Protein AF-A0A117QLF0-F1 (afdb_monomer)

Mean predicted aligned error: 21.38 Å

pLDDT: mean 73.76, std 17.53, range [31.42, 96.81]

Secondary structure (DSSP, 8-state):
-EEEE-SSTT--EE-GGGPEEBTTEEEE--HHHHHHHHHTT-EETTPPP----PPPPPTTT------SPPPPPTTSPPPTTSPPPPBTBTTB-TTSTT-B-TT-TT-S-----PPPP-----------------PPPPTTS-HHHHHHHHHHH-TT--HHHHHHHHHS-HHHHHHHH--

Radius of gyration: 31.88 Å; Cα contacts (8 Å, |Δi|>4): 173; chains: 1; bounding box: 58×50×81 Å

Sequence (179 aa):
MARITTPVPGYSGPGPAGVMFQDGVGHSDDQAVIDYCRGAGYGIDEEPPRRETPQVPDPREVTTVVVGAPARDAAVDPSPADFRPPVNAGEANPHGPQVWAPGLPGGGLQPTAPPADSDEVTSGTKENEGGPDVPPPAQNAPVAEWRQWVISTQVDNDPEVHAQVEKATKAELIKKYGG

Foldseek 3Di:
DKKKFAPDAQDAQADPPRFTDGRRITDDPDPVRVVVSVVVQIAIRPRHGDDPPPPDPDPVPDDDDDPDDPDDDPPDDDDPQRWAAWPPVPVDDNPDPVTFTPHDPVDTDPPPDPDDDDDDDDDDDPPDDDFPPDAQDDLPDDLVSLLVNVCNRDPPNDPVVSVVSVVDDSVVSCVVPVD

Organism: NCBI:txid68231

Structure (mmCIF, N/CA/C/O backbone):
data_AF-A0A117QLF0-F1
#
_entry.id   AF-A0A117QLF0-F1
#
loop_
_atom_site.group_PDB
_atom_site.id
_atom_site.type_symbol
_atom_site.label_atom_id
_atom_site.label_alt_id
_atom_site.label_comp_id
_atom_site.label_asym_id
_atom_site.label_entity_id
_atom_site.label_seq_id
_atom_site.pdbx_PDB_ins_code
_atom_site.Cartn_x
_atom_site.Cartn_y
_atom_site.Cartn_z
_atom_site.occupancy
_atom_site.B_iso_or_equiv
_atom_site.auth_seq_id
_atom_site.auth_comp_id
_atom_site.auth_asym_id
_atom_site.auth_atom_id
_atom_site.pdbx_PDB_model_num
ATOM 1 N N . MET A 1 1 ? -17.758 16.886 23.391 1.00 86.00 1 MET A N 1
ATOM 2 C CA . MET A 1 1 ? -17.000 15.666 23.726 1.00 86.00 1 MET A CA 1
ATOM 3 C C . MET A 1 1 ? -17.775 14.496 23.165 1.00 86.00 1 MET A C 1
ATOM 5 O O . MET A 1 1 ? -18.877 14.251 23.633 1.00 86.00 1 MET A O 1
ATOM 9 N N . ALA A 1 2 ? -17.245 13.868 22.125 1.00 91.69 2 ALA A N 1
ATOM 10 C CA . ALA A 1 2 ? -17.832 12.705 21.483 1.00 91.69 2 ALA A CA 1
ATOM 11 C C . ALA A 1 2 ? -17.278 11.420 22.108 1.00 91.69 2 ALA A C 1
ATOM 13 O O . ALA A 1 2 ? -16.106 11.358 22.505 1.00 91.69 2 ALA A O 1
ATOM 14 N N . ARG A 1 3 ? -18.121 10.391 22.185 1.00 95.12 3 ARG A N 1
ATOM 15 C CA . ARG A 1 3 ? -17.737 9.035 22.580 1.00 95.12 3 ARG A CA 1
ATOM 16 C C . ARG A 1 3 ? -17.281 8.277 21.337 1.00 95.12 3 ARG A C 1
ATOM 18 O O . ARG A 1 3 ? -18.064 8.070 20.415 1.00 95.12 3 ARG A O 1
ATOM 25 N N . ILE A 1 4 ? -16.031 7.827 21.333 1.00 94.56 4 ILE A N 1
ATOM 26 C CA . ILE A 1 4 ? -15.418 7.082 20.230 1.00 94.56 4 ILE A CA 1
ATOM 27 C C . ILE A 1 4 ? -15.326 5.610 20.632 1.00 94.56 4 ILE A C 1
ATOM 29 O O . ILE A 1 4 ? -14.800 5.287 21.695 1.00 94.56 4 ILE A O 1
ATOM 33 N N . THR A 1 5 ? -15.818 4.710 19.786 1.00 95.25 5 THR A N 1
ATOM 34 C CA . THR A 1 5 ? -15.782 3.259 20.008 1.00 95.25 5 THR A CA 1
ATOM 35 C C . THR A 1 5 ? -14.854 2.593 18.998 1.00 95.25 5 THR A C 1
ATOM 37 O O . THR A 1 5 ? -14.986 2.805 17.792 1.00 95.25 5 THR A O 1
ATOM 40 N N . THR A 1 6 ? -13.912 1.778 19.464 1.00 93.44 6 THR A N 1
ATOM 41 C CA . THR A 1 6 ? -12.953 1.089 18.595 1.00 93.44 6 THR A CA 1
ATOM 42 C C . THR A 1 6 ? -13.611 -0.022 17.779 1.00 93.44 6 THR A C 1
ATOM 44 O O . THR A 1 6 ? -14.510 -0.715 18.263 1.00 93.44 6 THR A O 1
ATOM 47 N N . PRO A 1 7 ? -13.118 -0.294 16.559 1.00 90.31 7 PRO A N 1
ATOM 48 C CA . PRO A 1 7 ? -13.560 -1.454 15.791 1.00 90.31 7 PRO A CA 1
ATOM 49 C C . PRO A 1 7 ? -13.110 -2.779 16.424 1.00 90.31 7 PRO A C 1
ATOM 51 O O . PRO A 1 7 ? -13.733 -3.809 16.168 1.00 90.31 7 PRO A O 1
ATOM 54 N N . VAL A 1 8 ? -12.070 -2.776 17.263 1.00 89.94 8 VAL A N 1
ATOM 55 C CA . VAL A 1 8 ? -11.579 -3.950 18.006 1.00 89.94 8 VAL A CA 1
ATOM 56 C C . VAL A 1 8 ? -12.254 -4.009 19.386 1.00 89.94 8 VAL A C 1
ATOM 58 O O . VAL A 1 8 ? -12.051 -3.081 20.168 1.00 89.94 8 VAL A O 1
ATOM 61 N N . PRO A 1 9 ? -13.041 -5.053 19.720 1.00 86.50 9 PRO A N 1
ATOM 62 C CA . PRO A 1 9 ? -13.686 -5.176 21.031 1.00 86.50 9 PRO A CA 1
ATOM 63 C C . PRO A 1 9 ? -12.670 -5.237 22.173 1.00 86.50 9 PRO A C 1
ATOM 65 O O . PRO A 1 9 ? -11.668 -5.940 22.059 1.00 86.50 9 PRO A O 1
ATOM 68 N N . GLY A 1 10 ? -12.944 -4.534 23.274 1.00 90.75 10 GLY A N 1
ATOM 69 C CA . GLY A 1 10 ? -12.135 -4.592 24.498 1.00 90.75 10 GLY A CA 1
ATOM 70 C C . GLY A 1 10 ? -10.748 -3.952 24.398 1.00 90.75 10 GLY A C 1
ATOM 71 O O . GLY A 1 10 ? -9.935 -4.087 25.314 1.00 90.75 10 GLY A O 1
ATOM 72 N N . TYR A 1 11 ? -10.445 -3.255 23.298 1.00 94.38 11 TYR A N 1
ATOM 73 C CA . TYR A 1 11 ? -9.149 -2.610 23.123 1.00 94.38 11 TYR A CA 1
ATOM 74 C C . TYR A 1 11 ? -8.908 -1.547 24.201 1.00 94.38 11 TYR A C 1
ATOM 76 O O . TYR A 1 11 ? -9.723 -0.650 24.403 1.00 94.38 11 TYR A O 1
ATOM 84 N N . SER A 1 12 ? -7.763 -1.628 24.873 1.00 96.81 12 SER A N 1
ATOM 85 C CA . SER A 1 12 ? -7.335 -0.633 25.855 1.00 96.81 12 SER A CA 1
ATOM 86 C C . SER A 1 12 ? -5.930 -0.161 25.503 1.00 96.81 12 SER A C 1
ATOM 88 O O . SER A 1 12 ? -5.009 -0.975 25.428 1.00 96.81 12 SER A O 1
ATOM 90 N N . GLY A 1 13 ? -5.762 1.135 25.255 1.00 95.44 13 GLY A N 1
ATOM 91 C CA . GLY A 1 13 ? -4.496 1.689 24.781 1.00 95.44 13 GLY A CA 1
ATOM 92 C C . GLY A 1 13 ? -4.628 3.046 24.087 1.00 95.44 13 GLY A C 1
ATOM 93 O O . GLY A 1 13 ? -5.736 3.573 23.960 1.00 95.44 13 GLY A O 1
ATOM 94 N N . PRO A 1 14 ? -3.497 3.630 23.657 1.00 96.12 14 PRO A N 1
ATOM 95 C CA . PRO A 1 14 ? -3.487 4.885 22.921 1.00 96.12 14 PRO A CA 1
ATOM 96 C C . PRO A 1 14 ? -4.003 4.676 21.497 1.00 96.12 14 PRO A C 1
ATOM 98 O O . PRO A 1 14 ? -3.561 3.776 20.787 1.00 96.12 14 PRO A O 1
ATOM 101 N N . GLY A 1 15 ? -4.911 5.539 21.063 1.00 92.88 15 GLY A N 1
ATOM 102 C CA . GLY A 1 15 ? -5.392 5.588 19.692 1.00 92.88 15 GLY A CA 1
ATOM 103 C C . GLY A 1 15 ? -5.084 6.918 19.002 1.00 92.88 15 GLY A C 1
ATOM 104 O O . GLY A 1 15 ? -4.123 7.605 19.370 1.00 92.88 15 GLY A O 1
ATOM 105 N N . PRO A 1 16 ? -5.861 7.277 17.966 1.00 92.69 16 PRO A N 1
ATOM 106 C CA . PRO A 1 16 ? -5.580 8.435 17.125 1.00 92.69 16 PRO A CA 1
ATOM 107 C C . PRO A 1 16 ? -5.449 9.719 17.943 1.00 92.69 16 PRO A C 1
ATOM 109 O O . PRO A 1 16 ? -6.221 9.941 18.874 1.00 92.69 16 PRO A O 1
ATOM 112 N N . ALA A 1 17 ? -4.449 10.540 17.610 1.00 92.88 17 ALA A N 1
ATOM 113 C CA . ALA A 1 17 ? -4.158 11.806 18.291 1.00 92.88 17 ALA A CA 1
ATOM 114 C C . ALA A 1 17 ? -4.034 11.707 19.830 1.00 92.88 17 ALA A C 1
ATOM 116 O O . ALA A 1 17 ? -4.268 12.678 20.542 1.00 92.88 17 ALA A O 1
ATOM 117 N N . GLY A 1 18 ? -3.660 10.534 20.356 1.00 93.44 18 GLY A N 1
ATOM 118 C CA . GLY A 1 18 ? -3.482 10.324 21.794 1.00 93.44 18 GLY A CA 1
ATOM 119 C C . GLY A 1 18 ? -4.776 10.061 22.569 1.00 93.44 18 GLY A C 1
ATOM 120 O O . GLY A 1 18 ? -4.737 10.045 23.799 1.00 93.44 18 GLY A O 1
ATOM 121 N N . VAL A 1 19 ? -5.909 9.822 21.895 1.00 94.50 19 VAL A N 1
ATOM 122 C CA . VAL A 1 19 ? -7.146 9.394 22.565 1.00 94.50 19 VAL A CA 1
ATOM 123 C C . VAL A 1 19 ? -6.894 8.073 23.283 1.00 94.50 19 VAL A C 1
ATOM 125 O O . VAL A 1 19 ? -6.569 7.068 22.656 1.00 94.50 19 VAL A O 1
ATOM 128 N N . MET A 1 20 ? -7.049 8.062 24.604 1.00 96.50 20 MET A N 1
ATOM 129 C CA . MET A 1 20 ? -6.918 6.844 25.397 1.00 96.50 20 MET A CA 1
ATOM 130 C C . MET A 1 20 ? -8.224 6.059 25.364 1.00 96.50 20 MET A C 1
ATOM 132 O O . MET A 1 20 ? -9.275 6.565 25.757 1.00 96.50 20 MET A O 1
ATOM 136 N N . PHE A 1 21 ? -8.137 4.813 24.912 1.00 96.56 21 PHE A N 1
ATOM 137 C CA . PHE A 1 21 ? -9.240 3.867 24.923 1.00 96.56 21 PHE A CA 1
ATOM 138 C C . PHE A 1 21 ? -9.165 2.973 26.156 1.00 96.56 21 PHE A C 1
ATOM 140 O O . PHE A 1 21 ? -8.093 2.487 26.525 1.00 96.56 21 PHE A O 1
ATOM 147 N N . GLN A 1 22 ? -10.320 2.729 26.762 1.00 95.88 22 GLN A N 1
ATOM 148 C CA . GLN A 1 22 ? -10.517 1.772 27.838 1.00 95.88 22 GLN A CA 1
ATOM 149 C C . GLN A 1 22 ? -11.731 0.912 27.491 1.00 95.88 22 GLN A C 1
ATOM 151 O O . GLN A 1 22 ? -12.811 1.441 27.241 1.00 95.88 22 GLN A O 1
ATOM 156 N N . ASP A 1 23 ? -11.534 -0.406 27.425 1.00 94.38 23 ASP A N 1
ATOM 157 C CA . ASP A 1 23 ? -12.568 -1.371 27.014 1.00 94.38 23 ASP A CA 1
ATOM 158 C C . ASP A 1 23 ? -13.252 -1.006 25.676 1.00 94.38 23 ASP A C 1
ATOM 160 O O . ASP A 1 23 ? -14.460 -1.116 25.480 1.00 94.38 23 ASP A O 1
ATOM 164 N N . GLY A 1 24 ? -12.454 -0.505 24.735 1.00 92.88 24 GLY A N 1
ATOM 165 C CA . GLY A 1 24 ? -12.882 -0.084 23.408 1.00 92.88 24 GLY A CA 1
ATOM 166 C C . GLY A 1 24 ? -13.583 1.272 23.352 1.00 92.88 24 GLY A C 1
ATOM 167 O O . GLY A 1 24 ? -14.067 1.640 22.287 1.00 92.88 24 GLY A O 1
ATOM 168 N N . VAL A 1 25 ? -13.632 2.035 24.448 1.00 94.88 25 VAL A N 1
ATOM 169 C CA . VAL A 1 25 ? -14.257 3.365 24.490 1.00 94.88 25 VAL A CA 1
ATOM 170 C C . VAL A 1 25 ? -13.224 4.436 24.830 1.00 94.88 25 VAL A C 1
ATOM 172 O O . VAL A 1 25 ? -12.499 4.333 25.815 1.00 94.88 25 VAL A O 1
ATOM 175 N N . GLY A 1 26 ? -13.167 5.478 24.010 1.00 94.88 26 GLY A N 1
ATOM 176 C CA . GLY A 1 26 ? -12.357 6.675 24.205 1.00 94.88 26 GLY A CA 1
ATOM 177 C C . GLY A 1 26 ? -13.216 7.924 24.045 1.00 94.88 26 GLY A C 1
ATOM 178 O O . GLY A 1 26 ? -14.362 7.851 23.599 1.00 94.88 26 GLY A O 1
ATOM 179 N N . HIS A 1 27 ? -12.679 9.081 24.417 1.00 96.25 27 HIS A N 1
ATOM 180 C CA . HIS A 1 27 ? -13.391 10.348 24.283 1.00 96.25 27 HIS A CA 1
ATOM 181 C C . HIS A 1 27 ? -12.479 11.424 23.707 1.00 96.25 27 HIS A C 1
ATOM 183 O O . HIS A 1 27 ? -11.303 11.502 24.061 1.00 96.25 27 HIS A O 1
ATOM 189 N N . SER A 1 28 ? -13.038 12.262 22.841 1.00 95.31 28 SER A N 1
ATOM 190 C CA . SER A 1 28 ? -12.352 13.425 22.281 1.00 95.31 28 SER A CA 1
ATOM 191 C C . SER A 1 28 ? -13.353 14.544 22.012 1.00 95.31 28 SER A C 1
ATOM 193 O O . SER A 1 28 ? -14.532 14.299 21.759 1.00 95.31 28 SER A O 1
ATOM 195 N N . ASP A 1 29 ? -12.912 15.785 22.108 1.00 95.00 29 ASP A N 1
ATOM 196 C CA . ASP A 1 29 ? -13.629 16.989 21.690 1.00 95.00 29 ASP A CA 1
ATOM 197 C C . ASP A 1 29 ? -13.012 17.641 20.445 1.00 95.00 29 ASP A C 1
ATOM 199 O O . ASP A 1 29 ? -13.593 18.581 19.906 1.00 95.00 29 ASP A O 1
ATOM 203 N N . ASP A 1 30 ? -11.884 17.117 19.959 1.00 95.94 30 ASP A N 1
ATOM 204 C CA . ASP A 1 30 ? -11.236 17.587 18.743 1.00 95.94 30 ASP A CA 1
ATOM 205 C C . ASP A 1 30 ? -11.986 17.070 17.509 1.00 95.94 30 ASP A C 1
ATOM 207 O O . ASP A 1 30 ? -12.034 15.868 17.222 1.00 95.94 30 ASP A O 1
ATOM 211 N N . GLN A 1 31 ? -12.557 18.006 16.754 1.00 94.75 31 GLN A N 1
ATOM 212 C CA . GLN A 1 31 ? -13.316 17.715 15.545 1.00 94.75 31 GLN A CA 1
ATOM 213 C C . GLN A 1 31 ? -12.480 16.967 14.496 1.00 94.75 31 GLN A C 1
ATOM 215 O O . GLN A 1 31 ? -13.000 16.063 13.844 1.00 94.75 31 GLN A O 1
ATOM 220 N N . ALA A 1 32 ? -11.181 17.264 14.379 1.00 95.12 32 ALA A N 1
ATOM 221 C CA . ALA A 1 32 ? -10.301 16.577 13.436 1.00 95.12 32 ALA A CA 1
ATOM 222 C C . ALA A 1 32 ? -10.144 15.091 13.792 1.00 95.12 32 ALA A C 1
ATOM 224 O O . ALA A 1 32 ? -10.133 14.225 12.915 1.00 95.12 32 ALA A O 1
ATOM 225 N N . VAL A 1 33 ? -10.077 14.785 15.089 1.00 95.06 33 VAL A N 1
ATOM 226 C CA . VAL A 1 33 ? -9.987 13.411 15.594 1.00 95.06 33 VAL A CA 1
ATOM 227 C C . VAL A 1 33 ? -11.299 12.668 15.382 1.00 95.06 33 VAL A C 1
ATOM 229 O O . VAL A 1 33 ? -11.287 11.504 14.986 1.00 95.06 33 VAL A O 1
ATOM 232 N N . ILE A 1 34 ? -12.431 13.334 15.606 1.00 93.81 34 ILE A N 1
ATOM 233 C CA . ILE A 1 34 ? -13.764 12.759 15.392 1.00 93.81 34 ILE A CA 1
ATOM 234 C C . ILE A 1 34 ? -13.972 12.410 13.912 1.00 93.81 34 ILE A C 1
ATOM 236 O O . ILE A 1 34 ? -14.397 11.295 13.602 1.00 93.81 34 ILE A O 1
ATOM 240 N N . ASP A 1 35 ? -13.635 13.321 12.998 1.00 93.56 35 ASP A N 1
ATOM 241 C CA . 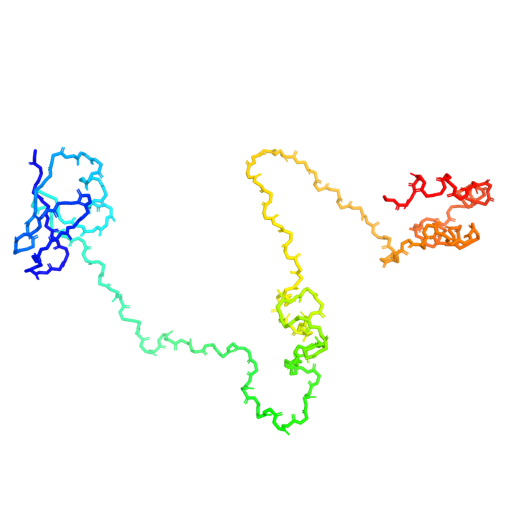ASP A 1 35 ? -13.809 13.105 11.558 1.00 93.56 35 ASP A CA 1
ATOM 242 C C . ASP A 1 35 ? -12.859 12.029 11.018 1.00 93.56 35 ASP A C 1
ATOM 244 O O . ASP A 1 35 ? -13.281 11.175 10.232 1.00 93.56 35 ASP A O 1
ATOM 248 N N . TYR A 1 36 ? -11.614 11.991 11.507 1.00 94.69 36 TYR A N 1
ATOM 249 C CA . TYR A 1 36 ? -10.693 10.889 11.229 1.00 94.69 36 TYR A CA 1
ATOM 250 C C . TYR A 1 36 ? -11.268 9.548 11.695 1.00 94.69 36 TYR A C 1
ATOM 252 O O . TYR A 1 36 ? -11.325 8.592 10.922 1.00 94.69 36 TYR A O 1
ATOM 260 N N . CYS A 1 37 ? -11.724 9.473 12.948 1.00 93.19 37 CYS A N 1
ATOM 261 C CA . CYS A 1 37 ? -12.278 8.254 13.528 1.00 93.19 37 CYS A CA 1
ATOM 262 C C . CYS A 1 37 ? -13.501 7.762 12.739 1.00 93.19 37 CYS A C 1
ATOM 264 O O . CYS A 1 37 ? -13.600 6.566 12.460 1.00 93.19 37 CYS A O 1
ATOM 266 N N . ARG A 1 38 ? -14.377 8.670 12.290 1.00 89.88 38 ARG A N 1
ATOM 267 C CA . ARG A 1 38 ? -15.517 8.332 11.426 1.00 89.88 38 ARG A CA 1
ATOM 268 C C . ARG A 1 38 ? -15.063 7.711 10.099 1.00 89.88 38 ARG A C 1
ATOM 270 O O . ARG A 1 38 ? -15.585 6.672 9.702 1.00 89.88 38 ARG A O 1
ATOM 277 N N . GLY A 1 39 ? -14.073 8.308 9.432 1.00 87.62 39 GLY A N 1
ATOM 278 C CA . GLY A 1 39 ? -13.522 7.786 8.174 1.00 87.62 39 GLY A CA 1
ATOM 279 C C . GLY A 1 39 ? -12.769 6.459 8.331 1.00 87.62 39 GLY A C 1
ATOM 280 O O . GLY A 1 39 ? -12.811 5.613 7.444 1.00 87.62 39 GLY A O 1
ATOM 281 N N . ALA A 1 40 ? -12.127 6.250 9.480 1.00 90.50 40 ALA A N 1
ATOM 282 C CA . ALA A 1 40 ? -11.373 5.040 9.799 1.00 90.50 40 ALA A CA 1
ATOM 283 C C . ALA A 1 40 ? -12.243 3.881 10.337 1.00 90.50 40 ALA A C 1
ATOM 285 O O . ALA A 1 40 ? -11.707 2.838 10.712 1.00 90.50 40 ALA A O 1
ATOM 286 N N . GLY A 1 41 ? -13.571 4.045 10.393 1.00 88.81 41 GLY A N 1
ATOM 287 C CA . GLY A 1 41 ? -14.507 2.992 10.799 1.00 88.81 41 GLY A CA 1
ATOM 288 C C . GLY A 1 41 ? -14.693 2.830 12.312 1.00 88.81 41 GLY A C 1
ATOM 289 O O . GLY A 1 41 ? -15.212 1.803 12.753 1.00 88.81 41 GLY A O 1
ATOM 290 N N . TYR A 1 42 ? -14.295 3.820 13.117 1.00 92.69 42 TYR A N 1
ATOM 291 C CA . TYR A 1 42 ? -14.663 3.885 14.533 1.00 92.69 42 TYR A CA 1
ATOM 292 C C . TYR A 1 42 ? -16.139 4.264 14.674 1.00 92.69 42 TYR A C 1
ATOM 294 O O . TYR A 1 42 ? -16.708 4.951 13.828 1.00 92.69 42 TYR A O 1
ATOM 302 N N . GLY A 1 43 ? -16.751 3.832 15.772 1.00 92.44 43 GLY A N 1
ATOM 303 C CA . GLY A 1 43 ? -18.094 4.260 16.140 1.00 92.44 43 GLY A CA 1
ATOM 304 C C . GLY A 1 43 ? -18.078 5.622 16.828 1.00 92.44 43 GLY A C 1
ATOM 305 O O . GLY A 1 43 ? -17.210 5.849 17.671 1.00 92.44 43 GLY A O 1
ATOM 306 N N . ILE A 1 44 ? -19.019 6.510 16.508 1.00 93.56 44 ILE A N 1
ATOM 307 C CA . ILE A 1 44 ? -19.144 7.846 17.114 1.00 93.56 44 ILE A CA 1
ATOM 308 C C . ILE A 1 44 ? -20.533 7.982 17.732 1.00 93.56 44 ILE A C 1
ATOM 310 O O . ILE A 1 44 ? -21.517 7.724 17.051 1.00 93.56 44 ILE A O 1
ATOM 314 N N . ASP A 1 45 ? -20.613 8.386 19.002 1.00 86.50 45 ASP A N 1
ATOM 315 C CA . ASP A 1 45 ? -21.868 8.739 19.689 1.00 86.50 45 ASP A CA 1
ATOM 316 C C . ASP A 1 45 ? -23.001 7.721 19.453 1.00 86.50 45 ASP A C 1
ATOM 318 O O . ASP A 1 45 ? -24.106 8.068 19.052 1.00 86.50 45 ASP A O 1
ATOM 322 N N . GLU A 1 46 ? -22.696 6.445 19.720 1.00 76.12 46 GLU A N 1
ATOM 323 C CA . GLU A 1 46 ? -23.589 5.278 19.569 1.00 76.12 46 GLU A CA 1
ATOM 324 C C . GLU A 1 46 ? -23.750 4.727 18.145 1.00 76.12 46 GLU 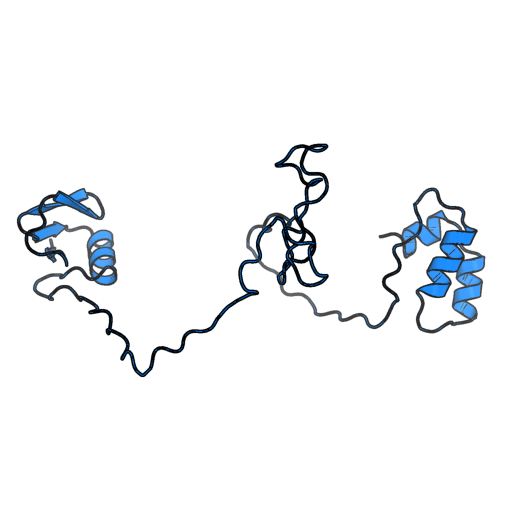A C 1
ATOM 326 O O . GLU A 1 46 ? -24.324 3.648 17.981 1.00 76.12 46 GLU A O 1
ATOM 331 N N . GLU A 1 47 ? -23.160 5.360 17.128 1.00 80.12 47 GLU A N 1
ATOM 332 C CA . GLU A 1 47 ? -22.986 4.722 15.824 1.00 80.12 47 GLU A CA 1
ATOM 333 C C . GLU A 1 47 ? -22.015 3.536 15.976 1.00 80.12 47 GLU A C 1
ATOM 335 O O . GLU A 1 47 ? -20.891 3.721 16.453 1.00 80.12 47 GLU A O 1
ATOM 340 N N . PRO A 1 48 ? -22.414 2.297 15.635 1.00 72.56 48 PRO A N 1
ATOM 341 C CA . PRO A 1 48 ? -21.525 1.151 15.744 1.00 72.56 48 PRO A CA 1
ATOM 342 C C . PRO A 1 48 ? -20.373 1.269 14.733 1.00 72.56 48 PRO A C 1
ATOM 344 O O . PRO A 1 48 ? -20.588 1.734 13.612 1.00 72.56 48 PRO A O 1
ATOM 347 N N . PRO A 1 49 ? -19.154 0.817 15.084 1.00 75.50 49 PRO A N 1
ATOM 348 C CA . PRO A 1 49 ? -18.021 0.865 14.170 1.00 75.50 49 PRO A CA 1
ATOM 349 C C . PRO A 1 49 ? -18.338 0.091 12.888 1.00 75.50 49 PRO A C 1
ATOM 351 O O . PRO A 1 49 ? -18.766 -1.070 12.932 1.00 75.50 49 PRO A O 1
ATOM 354 N N . ARG A 1 50 ? -18.103 0.723 11.735 1.00 73.69 50 ARG A N 1
ATOM 355 C CA . ARG A 1 50 ? -18.273 0.074 10.435 1.00 73.69 50 ARG A CA 1
ATOM 356 C C . ARG A 1 50 ? -17.147 -0.941 10.254 1.00 73.69 50 ARG A C 1
ATOM 358 O O . ARG A 1 50 ? -16.044 -0.603 9.839 1.00 73.69 50 ARG A O 1
ATOM 365 N N . ARG A 1 51 ? -17.433 -2.211 10.542 1.00 67.31 51 ARG A N 1
ATOM 366 C CA . ARG A 1 51 ? -16.584 -3.320 10.103 1.00 67.31 51 ARG A CA 1
ATOM 367 C C . ARG A 1 51 ? -16.968 -3.690 8.684 1.00 67.31 51 ARG A C 1
ATOM 369 O O . ARG A 1 51 ? -17.980 -4.354 8.467 1.00 67.31 51 ARG A O 1
ATOM 376 N N . GLU A 1 52 ? -16.147 -3.291 7.723 1.00 71.12 52 GLU A N 1
ATOM 377 C CA . GLU A 1 52 ? -16.166 -3.954 6.427 1.00 71.12 52 GLU A CA 1
ATOM 378 C C . GLU A 1 52 ? -15.732 -5.396 6.667 1.00 71.12 52 GLU A C 1
ATOM 380 O O . GLU A 1 52 ? -14.586 -5.678 7.010 1.00 71.12 52 GLU A O 1
ATOM 385 N N . THR A 1 53 ? -16.688 -6.318 6.598 1.00 72.69 53 THR A N 1
ATOM 386 C CA . THR A 1 53 ? -16.345 -7.735 6.589 1.00 72.69 53 THR A CA 1
ATOM 387 C C . THR A 1 53 ? -15.828 -8.012 5.185 1.00 72.69 53 THR A C 1
ATOM 389 O O . THR A 1 53 ? -16.620 -7.872 4.248 1.00 72.69 53 THR A O 1
ATOM 392 N N . PRO A 1 54 ? -14.536 -8.343 4.996 1.00 73.75 54 PRO A N 1
ATOM 393 C CA . PRO A 1 54 ? -14.059 -8.720 3.678 1.00 73.75 54 PRO A CA 1
ATOM 394 C C . PRO A 1 54 ? -14.918 -9.888 3.203 1.00 73.75 54 PRO A C 1
ATOM 396 O O . PRO A 1 54 ? -15.057 -10.893 3.906 1.00 73.75 54 PRO A O 1
ATOM 399 N N . GLN A 1 55 ? -15.559 -9.726 2.047 1.00 79.88 55 GLN A N 1
ATOM 400 C CA . GLN A 1 55 ? -16.290 -10.830 1.447 1.00 79.88 55 GLN A CA 1
ATOM 401 C C . GLN A 1 55 ? -15.264 -11.905 1.116 1.00 79.88 55 GLN A C 1
ATOM 403 O O . GLN A 1 55 ? -14.303 -11.646 0.393 1.00 79.88 55 GLN A O 1
ATOM 408 N N . VAL A 1 56 ? -15.435 -13.094 1.691 1.00 83.25 56 VAL A N 1
ATOM 409 C CA . VAL A 1 56 ? -14.633 -14.249 1.298 1.00 83.25 56 VAL A CA 1
ATOM 410 C C . VAL A 1 56 ? -15.013 -14.551 -0.154 1.00 83.25 56 VAL A C 1
ATOM 412 O O . VAL A 1 56 ? -16.190 -14.827 -0.393 1.00 83.25 56 VAL A O 1
ATOM 415 N N . PRO A 1 57 ? -14.077 -14.468 -1.118 1.00 81.62 57 PRO A N 1
ATOM 416 C CA . PRO 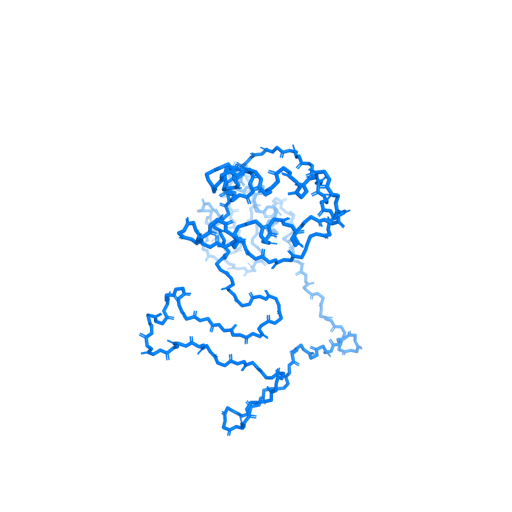A 1 57 ? -14.377 -14.801 -2.506 1.00 81.62 57 PRO A CA 1
ATOM 417 C C . PRO A 1 57 ? -14.888 -16.243 -2.590 1.00 81.62 57 PRO A C 1
ATOM 419 O O . PRO A 1 57 ? -14.332 -17.117 -1.918 1.00 81.62 57 PRO A O 1
ATOM 422 N N . ASP A 1 58 ? -15.921 -16.516 -3.398 1.00 84.12 58 ASP A N 1
ATOM 423 C CA . ASP A 1 58 ? -16.332 -17.902 -3.652 1.00 84.12 58 ASP A CA 1
ATOM 424 C C . ASP A 1 58 ? -15.139 -18.632 -4.298 1.00 84.12 58 ASP A C 1
ATOM 426 O O . ASP A 1 58 ? -14.642 -18.181 -5.334 1.00 84.12 58 ASP A O 1
ATOM 430 N N . PRO A 1 59 ? -14.661 -19.763 -3.742 1.00 81.31 59 PRO A N 1
ATOM 431 C CA . PRO A 1 59 ? -13.587 -20.541 -4.353 1.00 81.31 59 PRO A CA 1
ATOM 432 C C . PRO A 1 59 ? -13.844 -20.929 -5.817 1.00 81.31 59 PRO A C 1
ATOM 434 O O . PRO A 1 59 ? -12.892 -21.190 -6.546 1.00 81.31 59 PRO A O 1
ATOM 437 N N . ARG A 1 60 ? -15.110 -20.980 -6.257 1.00 83.31 60 ARG A N 1
ATOM 438 C CA . ARG A 1 60 ? -15.504 -21.238 -7.652 1.00 83.31 60 ARG A CA 1
ATOM 439 C C . ARG A 1 60 ? -15.321 -20.032 -8.576 1.00 83.31 60 ARG A C 1
ATOM 441 O O . ARG A 1 60 ? -15.255 -20.219 -9.786 1.00 83.31 60 ARG A O 1
ATOM 448 N N . GLU A 1 61 ? -15.256 -18.827 -8.019 1.00 83.88 61 GLU A N 1
ATOM 449 C CA . GLU A 1 61 ? -15.059 -17.564 -8.742 1.00 83.88 61 GLU A CA 1
ATOM 450 C C . GLU A 1 61 ? -13.588 -17.116 -8.744 1.00 83.88 61 GLU A C 1
ATOM 452 O O . GLU A 1 61 ? -13.202 -16.244 -9.523 1.00 83.88 61 GLU A O 1
ATOM 457 N N . VAL A 1 62 ? -12.737 -17.724 -7.909 1.00 80.94 62 VAL A N 1
ATOM 458 C CA . VAL A 1 62 ? -11.299 -17.437 -7.884 1.00 80.94 62 VAL A CA 1
ATOM 459 C C . VAL A 1 62 ? -10.623 -18.038 -9.116 1.00 80.94 62 VAL A C 1
ATOM 461 O O . VAL A 1 62 ? -10.369 -19.239 -9.194 1.00 80.94 62 VAL A O 1
ATOM 464 N N . THR A 1 63 ? -10.264 -17.186 -10.072 1.00 78.94 63 THR A N 1
ATOM 465 C CA . THR A 1 63 ? -9.379 -17.554 -11.181 1.00 78.94 63 THR A CA 1
ATOM 466 C C . THR A 1 63 ? -7.925 -17.299 -10.802 1.00 78.94 63 THR A C 1
ATOM 468 O O . THR A 1 63 ? -7.549 -16.168 -10.490 1.00 78.94 63 THR A O 1
ATOM 471 N N . THR A 1 64 ? -7.078 -18.321 -10.874 1.00 78.69 64 THR A N 1
ATOM 472 C CA . THR A 1 64 ? -5.627 -18.153 -10.766 1.00 78.69 64 THR A CA 1
ATOM 473 C C . THR A 1 64 ? -5.052 -17.730 -12.113 1.00 78.69 64 THR A C 1
ATOM 475 O O . THR A 1 64 ? -5.078 -18.480 -13.086 1.00 78.69 64 THR A O 1
ATOM 478 N N . VAL A 1 65 ? -4.508 -16.516 -12.173 1.00 79.69 65 VAL A N 1
ATOM 479 C CA . VAL A 1 65 ? -3.710 -16.060 -13.315 1.00 79.69 65 VAL A CA 1
ATOM 480 C C . VAL A 1 65 ? -2.247 -16.330 -12.990 1.00 79.69 65 VAL A C 1
ATOM 482 O O . VAL A 1 65 ? -1.707 -15.778 -12.033 1.00 79.69 65 VAL A O 1
ATOM 485 N N . VAL A 1 66 ? -1.599 -17.190 -13.776 1.00 76.50 66 VAL A N 1
ATOM 486 C CA . VAL A 1 66 ? -0.143 -17.352 -13.706 1.00 76.50 66 VAL A CA 1
ATOM 487 C C . VAL A 1 66 ? 0.479 -16.159 -14.417 1.00 76.50 66 VAL A C 1
ATOM 489 O O . VAL A 1 66 ? 0.369 -16.024 -15.634 1.00 76.50 66 VAL A O 1
ATOM 492 N N . VAL A 1 67 ? 1.094 -15.271 -13.642 1.00 78.19 67 VAL A N 1
ATOM 493 C CA . VAL A 1 67 ? 1.826 -14.118 -14.166 1.00 78.19 67 VAL A CA 1
ATOM 494 C C . VAL A 1 67 ? 3.301 -14.494 -14.276 1.00 78.19 67 VAL A C 1
ATOM 496 O O . VAL A 1 67 ? 3.921 -14.873 -13.286 1.00 78.19 67 VAL A O 1
ATOM 499 N N . GLY A 1 68 ? 3.859 -14.365 -15.479 1.00 73.00 68 GLY A N 1
ATOM 500 C CA . GLY A 1 68 ? 5.271 -14.633 -15.754 1.00 73.00 68 GLY A CA 1
ATOM 501 C C . GLY A 1 68 ? 5.575 -16.068 -16.193 1.00 73.00 68 GLY A C 1
ATOM 502 O O . GLY A 1 68 ? 4.687 -16.906 -16.350 1.00 73.00 68 GLY A O 1
ATOM 503 N N . ALA A 1 69 ? 6.859 -16.328 -16.443 1.00 68.06 69 ALA A N 1
ATOM 504 C CA . ALA A 1 69 ? 7.350 -17.656 -16.792 1.00 68.06 69 ALA A CA 1
ATOM 505 C C . ALA A 1 69 ? 7.517 -18.523 -15.527 1.00 68.06 69 ALA A C 1
ATOM 507 O O . ALA A 1 69 ? 7.828 -17.987 -14.460 1.00 68.06 69 ALA A O 1
ATOM 508 N N . PRO A 1 70 ? 7.351 -19.856 -15.621 1.00 70.94 70 PRO A N 1
ATOM 509 C CA . PRO A 1 70 ? 7.695 -20.765 -14.532 1.00 70.94 70 PRO A CA 1
ATOM 510 C C . PRO A 1 70 ? 9.136 -20.532 -14.075 1.00 70.94 70 PRO A C 1
ATOM 512 O O . PRO A 1 70 ? 10.021 -20.355 -14.912 1.00 70.94 70 PRO A O 1
ATOM 515 N N . ALA A 1 71 ? 9.383 -20.565 -12.763 1.00 69.31 71 ALA A N 1
ATOM 516 C CA . ALA A 1 71 ? 10.742 -20.489 -12.241 1.00 69.31 71 ALA A CA 1
ATOM 517 C C . ALA A 1 71 ? 11.576 -21.635 -12.835 1.00 69.31 71 ALA A C 1
ATOM 519 O O . ALA A 1 71 ? 11.255 -22.811 -12.644 1.00 69.31 71 ALA A O 1
ATOM 520 N N . ARG A 1 72 ? 12.620 -21.289 -13.591 1.00 64.38 72 ARG A N 1
ATOM 521 C CA . ARG A 1 72 ? 13.591 -22.247 -14.124 1.00 64.38 72 ARG A CA 1
ATOM 522 C C . ARG A 1 72 ? 14.788 -22.294 -13.190 1.00 64.38 72 ARG A C 1
ATOM 524 O O . ARG A 1 72 ? 15.159 -21.280 -12.601 1.00 64.38 72 ARG A O 1
ATOM 531 N N . ASP A 1 73 ? 15.364 -23.480 -13.046 1.00 72.50 73 ASP A N 1
ATOM 532 C CA . ASP A 1 73 ? 16.617 -23.647 -12.319 1.00 72.50 73 ASP A CA 1
ATOM 533 C C . ASP A 1 73 ? 17.698 -22.761 -12.961 1.00 72.50 73 ASP A C 1
ATOM 535 O O . ASP A 1 73 ? 17.868 -22.765 -14.181 1.00 72.50 73 ASP A O 1
ATOM 539 N N . ALA A 1 74 ? 18.411 -21.995 -12.135 1.00 62.03 74 ALA A N 1
ATOM 540 C CA . ALA A 1 74 ? 19.464 -21.084 -12.572 1.00 62.03 74 ALA A CA 1
ATOM 541 C C . ALA A 1 74 ? 20.672 -21.817 -13.186 1.00 62.03 74 ALA A C 1
ATOM 543 O O . ALA A 1 74 ? 21.504 -21.181 -13.828 1.00 62.03 74 ALA A O 1
ATOM 544 N N . ALA A 1 75 ? 20.776 -23.138 -12.994 1.00 64.94 75 ALA A N 1
ATOM 545 C CA . ALA A 1 75 ? 21.784 -23.983 -13.632 1.00 64.94 75 ALA A CA 1
ATOM 546 C C . ALA A 1 75 ? 21.442 -24.384 -15.083 1.00 64.94 75 ALA A C 1
ATOM 548 O O . ALA A 1 75 ? 22.262 -25.017 -15.748 1.00 64.94 75 ALA A O 1
ATOM 549 N N . VAL A 1 76 ? 20.242 -24.058 -15.577 1.00 70.00 76 VAL A N 1
ATOM 550 C CA . VAL A 1 76 ? 19.835 -24.314 -16.965 1.00 70.00 76 VAL A CA 1
ATOM 551 C C . VAL A 1 76 ? 20.270 -23.148 -17.846 1.00 70.00 76 VAL A C 1
ATOM 553 O O . VAL A 1 76 ? 20.117 -21.989 -17.463 1.00 70.00 76 VAL A O 1
ATOM 556 N N . ASP A 1 77 ? 20.769 -23.456 -19.046 1.00 71.12 77 ASP A N 1
ATOM 557 C CA . ASP A 1 77 ? 21.102 -22.434 -20.038 1.00 71.12 77 ASP A CA 1
ATOM 558 C C . ASP A 1 77 ? 19.895 -21.508 -20.279 1.00 71.12 77 ASP A C 1
ATOM 560 O O . ASP A 1 77 ? 18.804 -21.989 -20.620 1.00 71.12 77 ASP A O 1
ATOM 564 N N . PRO A 1 78 ? 20.062 -20.183 -20.117 1.00 65.62 78 PRO A N 1
ATOM 565 C CA . PRO A 1 78 ? 18.962 -19.248 -20.255 1.00 65.62 78 PRO A CA 1
ATOM 566 C C . PRO A 1 78 ? 18.469 -19.237 -21.703 1.00 65.62 78 PRO A C 1
ATOM 568 O O . PRO A 1 78 ? 19.223 -19.012 -22.652 1.00 65.62 78 PRO A O 1
ATOM 571 N N . SER A 1 79 ? 17.171 -19.457 -21.883 1.00 62.78 79 SER A N 1
ATOM 572 C CA . SER A 1 79 ? 16.503 -19.252 -23.162 1.00 62.78 79 SER A CA 1
ATOM 573 C C . SER A 1 79 ? 16.372 -17.756 -23.472 1.00 62.78 79 SER A C 1
ATOM 575 O O . SER A 1 79 ? 16.420 -16.924 -22.565 1.00 62.78 79 SER A O 1
ATOM 577 N N . PRO A 1 80 ? 16.155 -17.368 -24.741 1.00 65.69 80 PRO A N 1
ATOM 578 C CA . PRO A 1 80 ? 16.004 -15.960 -25.111 1.00 65.69 80 PRO A CA 1
ATOM 579 C C . PRO A 1 80 ? 14.875 -15.213 -24.382 1.00 65.69 80 PRO A C 1
ATOM 581 O O . PRO A 1 80 ? 14.927 -13.988 -24.319 1.00 65.69 80 PRO A O 1
ATOM 584 N N . ALA A 1 81 ? 13.881 -15.938 -23.856 1.00 65.56 81 ALA A N 1
ATOM 585 C CA . ALA A 1 81 ? 12.764 -15.394 -23.085 1.00 65.56 81 ALA A CA 1
ATOM 586 C C . ALA A 1 81 ? 12.995 -15.420 -21.561 1.00 65.56 81 ALA A C 1
ATOM 588 O O . ALA A 1 81 ? 12.173 -14.879 -20.823 1.00 65.56 81 ALA A O 1
ATOM 589 N N . ASP A 1 82 ? 14.078 -16.045 -21.085 1.00 63.22 82 ASP A N 1
ATOM 590 C CA . ASP A 1 82 ? 14.403 -16.062 -19.663 1.00 63.22 82 ASP A CA 1
ATOM 591 C C . ASP A 1 82 ? 14.952 -14.709 -19.217 1.00 63.22 82 ASP A C 1
ATOM 593 O O . ASP A 1 82 ? 15.619 -13.982 -19.962 1.00 63.22 82 ASP A O 1
ATOM 597 N N . PHE A 1 83 ? 14.669 -14.387 -17.959 1.00 65.19 83 PHE A N 1
ATOM 598 C CA . PHE A 1 83 ? 15.166 -13.182 -17.326 1.00 65.19 83 PHE A CA 1
ATOM 599 C C . PHE A 1 83 ? 16.692 -13.210 -17.305 1.00 65.19 83 PHE A C 1
ATOM 601 O O . PHE A 1 83 ? 17.296 -14.081 -16.673 1.00 65.19 83 PHE A O 1
ATOM 608 N N . ARG A 1 84 ? 17.331 -12.270 -18.005 1.00 65.62 84 ARG A N 1
ATOM 609 C CA . ARG A 1 84 ? 18.791 -12.234 -18.032 1.00 65.62 84 ARG A CA 1
ATOM 610 C C . ARG A 1 84 ? 19.302 -11.682 -16.703 1.00 65.62 84 ARG A C 1
ATOM 612 O O . ARG A 1 84 ? 18.750 -10.698 -16.205 1.00 65.62 84 ARG A O 1
ATOM 619 N N . PRO A 1 85 ? 20.350 -12.286 -16.120 1.00 67.88 85 PRO A N 1
ATOM 620 C CA . PRO A 1 85 ? 20.967 -11.728 -14.929 1.00 67.88 85 PRO A CA 1
ATOM 621 C C . PRO A 1 85 ? 21.485 -10.308 -15.216 1.00 67.88 85 PRO A C 1
ATOM 623 O O . PRO A 1 85 ? 21.766 -9.978 -16.376 1.00 67.88 85 PRO A O 1
ATOM 626 N N . PRO A 1 86 ? 21.625 -9.461 -14.181 1.00 67.44 86 PRO A N 1
ATOM 627 C CA . PRO A 1 86 ? 22.196 -8.134 -14.340 1.00 67.44 86 PRO A CA 1
ATOM 628 C C . PRO A 1 86 ? 23.579 -8.204 -14.993 1.00 67.44 86 PRO A C 1
ATOM 630 O O . PRO A 1 86 ? 24.442 -8.972 -14.565 1.00 67.44 86 PRO A O 1
ATOM 633 N N . VAL A 1 87 ? 23.794 -7.397 -16.027 1.00 69.88 87 VAL A N 1
ATOM 634 C CA . VAL A 1 87 ? 25.102 -7.267 -16.669 1.00 69.88 87 VAL A CA 1
ATOM 635 C C . VAL A 1 87 ? 25.983 -6.311 -15.860 1.00 69.88 87 VAL A C 1
ATOM 637 O O . VAL A 1 87 ? 25.479 -5.402 -15.201 1.00 69.88 87 VAL A O 1
ATOM 640 N N . ASN A 1 88 ? 27.300 -6.530 -15.896 1.00 62.34 88 ASN A N 1
ATOM 641 C CA . ASN A 1 88 ? 28.329 -5.801 -15.130 1.00 62.34 88 ASN A CA 1
ATOM 642 C C . ASN A 1 88 ? 28.273 -5.963 -13.598 1.00 62.34 88 ASN A C 1
ATOM 644 O O . ASN A 1 88 ? 29.005 -5.275 -12.878 1.00 62.34 88 ASN A O 1
ATOM 648 N N . ALA A 1 89 ? 27.444 -6.874 -13.076 1.00 62.34 89 ALA A N 1
ATOM 649 C CA . ALA A 1 89 ? 27.446 -7.204 -11.655 1.00 62.34 89 ALA A CA 1
ATOM 650 C C . ALA A 1 89 ? 28.801 -7.826 -11.259 1.00 62.34 89 ALA A C 1
ATOM 652 O O . ALA A 1 89 ? 29.151 -8.907 -11.725 1.00 62.34 89 ALA A O 1
ATOM 653 N N . GLY A 1 90 ? 29.566 -7.130 -10.410 1.00 64.62 90 GLY A N 1
ATOM 654 C CA . GLY A 1 90 ? 30.886 -7.561 -9.924 1.00 64.62 90 GLY A CA 1
ATOM 655 C C . GLY A 1 90 ? 32.073 -6.760 -10.471 1.00 64.62 90 GLY A C 1
ATOM 656 O O . GLY A 1 90 ? 33.114 -6.725 -9.821 1.00 64.62 90 GLY A O 1
ATOM 657 N N . GLU A 1 91 ? 31.913 -6.069 -11.603 1.00 75.06 91 GLU A N 1
ATOM 658 C CA . GLU A 1 91 ? 32.923 -5.145 -12.151 1.00 75.06 91 GLU A CA 1
ATOM 659 C C . GLU A 1 91 ? 32.602 -3.684 -11.816 1.00 75.06 91 GLU A C 1
ATOM 661 O O . GLU A 1 91 ? 33.496 -2.891 -11.518 1.00 75.06 91 GLU A O 1
ATOM 666 N N . ALA A 1 92 ? 31.315 -3.334 -11.826 1.00 73.81 92 ALA A N 1
ATOM 667 C CA . ALA A 1 92 ? 30.819 -2.030 -11.411 1.00 73.81 92 ALA A CA 1
ATOM 668 C C . ALA A 1 92 ? 30.256 -2.072 -9.983 1.00 73.81 92 ALA A C 1
ATOM 670 O O . ALA A 1 92 ? 30.009 -3.137 -9.411 1.00 73.81 92 ALA A O 1
ATOM 671 N N . ASN A 1 93 ? 30.024 -0.889 -9.402 1.00 72.19 93 ASN A N 1
ATOM 672 C CA . ASN A 1 93 ? 29.319 -0.779 -8.127 1.00 72.19 93 ASN A CA 1
ATOM 673 C C . ASN A 1 93 ? 27.952 -1.487 -8.251 1.00 72.19 93 ASN A C 1
ATOM 675 O O . ASN A 1 93 ? 27.169 -1.089 -9.116 1.00 72.19 93 ASN A O 1
ATOM 679 N N . PRO A 1 94 ? 27.641 -2.487 -7.404 1.00 70.06 94 PRO A N 1
ATOM 680 C CA . PRO A 1 94 ? 26.410 -3.278 -7.504 1.00 70.06 94 PRO A CA 1
ATOM 681 C C . PRO A 1 94 ? 25.124 -2.455 -7.336 1.00 70.06 94 PRO A C 1
ATOM 683 O O . PRO A 1 94 ? 24.051 -2.921 -7.704 1.00 70.06 94 PRO A O 1
ATOM 686 N N . HIS A 1 95 ? 25.229 -1.232 -6.812 1.00 65.75 95 HIS A N 1
ATOM 687 C CA . HIS A 1 95 ? 24.127 -0.276 -6.685 1.00 65.75 95 HIS A CA 1
ATOM 688 C C . HIS A 1 95 ? 24.267 0.938 -7.626 1.00 65.75 95 HIS A C 1
ATOM 690 O O . HIS A 1 95 ? 23.535 1.914 -7.486 1.00 65.75 95 HIS A O 1
ATOM 696 N N . GLY A 1 96 ? 25.235 0.922 -8.548 1.00 71.94 96 GLY A N 1
ATOM 697 C CA . GLY A 1 96 ? 25.496 2.006 -9.493 1.00 71.94 96 GLY A CA 1
ATOM 698 C C . GLY A 1 96 ? 24.719 1.859 -10.808 1.00 71.94 96 GLY A C 1
ATOM 699 O O . GLY A 1 96 ? 24.361 0.748 -11.193 1.00 71.94 96 GLY A O 1
ATOM 700 N N . PRO A 1 97 ? 24.535 2.955 -11.569 1.00 72.38 97 PRO A N 1
ATOM 701 C CA . PRO A 1 97 ? 23.753 2.966 -12.815 1.00 72.38 97 PRO A CA 1
ATOM 702 C C . PRO A 1 97 ? 24.384 2.152 -13.959 1.00 72.38 97 PRO A C 1
ATOM 704 O O . PRO A 1 97 ? 23.814 2.032 -15.037 1.00 72.38 97 PRO A O 1
ATOM 707 N N . GLN A 1 98 ? 25.589 1.626 -13.745 1.00 70.88 98 GLN A N 1
ATOM 708 C CA . GLN A 1 98 ? 26.341 0.828 -14.710 1.00 70.88 98 GLN A CA 1
ATOM 709 C C . GLN A 1 98 ? 25.979 -0.668 -14.655 1.00 70.88 98 GLN A C 1
ATOM 711 O O . GLN A 1 98 ? 26.355 -1.407 -15.568 1.00 70.88 98 GLN A O 1
ATOM 716 N N . VAL A 1 99 ? 25.256 -1.107 -13.616 1.00 74.12 99 VAL A N 1
ATOM 717 C CA . VAL A 1 99 ? 24.697 -2.461 -13.485 1.00 74.12 99 VAL A CA 1
ATOM 718 C C . VAL A 1 99 ? 23.223 -2.412 -13.883 1.00 74.12 99 VAL A C 1
ATOM 720 O O . VAL A 1 99 ? 22.446 -1.683 -13.273 1.00 74.12 99 VAL A O 1
ATOM 723 N N . TRP A 1 100 ? 22.822 -3.175 -14.901 1.00 67.50 100 TRP A N 1
ATOM 724 C CA . TRP A 1 100 ? 21.443 -3.158 -15.412 1.00 67.50 100 TRP A CA 1
ATOM 725 C C . TRP A 1 100 ? 20.954 -4.558 -15.797 1.00 67.50 100 TRP A C 1
ATOM 727 O O . TRP A 1 100 ? 21.759 -5.430 -16.113 1.00 67.50 100 TRP A O 1
ATOM 737 N N . ALA A 1 101 ? 19.636 -4.790 -15.755 1.00 65.50 101 ALA A N 1
ATOM 738 C CA . ALA A 1 101 ? 19.013 -6.087 -16.040 1.00 65.50 101 ALA A CA 1
ATOM 739 C C . ALA A 1 101 ? 18.283 -6.071 -17.400 1.00 65.50 101 ALA A C 1
ATOM 741 O O . ALA A 1 101 ? 17.240 -5.421 -17.527 1.00 65.50 101 ALA A O 1
ATOM 742 N N . PRO A 1 102 ? 18.789 -6.778 -18.425 1.00 62.34 102 PRO A N 1
ATOM 743 C CA . PRO A 1 102 ? 18.129 -6.845 -19.723 1.00 62.34 102 PRO A CA 1
ATOM 744 C C . PRO A 1 102 ? 16.864 -7.719 -19.695 1.00 62.34 102 PRO A C 1
ATOM 746 O O . PRO A 1 102 ? 16.905 -8.851 -19.220 1.00 62.34 102 PRO A O 1
ATOM 749 N N . GLY A 1 103 ? 15.767 -7.247 -20.303 1.00 54.66 103 GLY A N 1
ATOM 750 C CA . GLY A 1 103 ? 14.614 -8.099 -20.650 1.00 54.66 103 GLY A CA 1
ATOM 751 C C . GLY A 1 103 ? 13.429 -8.126 -19.673 1.00 54.66 103 GLY A C 1
ATOM 752 O O . GLY A 1 103 ? 12.571 -8.991 -19.807 1.00 54.66 103 GLY A O 1
ATOM 753 N N . LEU A 1 104 ? 13.329 -7.185 -18.729 1.00 52.59 104 LEU A N 1
ATOM 754 C CA . LEU A 1 104 ? 12.112 -6.971 -17.927 1.00 52.59 104 LEU A CA 1
ATOM 755 C C . LEU A 1 104 ? 10.969 -6.401 -18.797 1.00 52.59 104 LEU A C 1
ATOM 757 O O . LEU A 1 104 ? 11.107 -5.267 -19.273 1.00 52.59 104 LEU A O 1
ATOM 761 N N . PRO A 1 105 ? 9.832 -7.106 -18.990 1.00 44.50 105 PRO A N 1
ATOM 762 C CA . PRO A 1 105 ? 8.637 -6.489 -19.558 1.00 44.50 105 PRO A CA 1
ATOM 763 C C . PRO A 1 105 ? 8.133 -5.427 -18.571 1.00 44.50 105 PRO A C 1
ATOM 765 O O . PRO A 1 105 ? 7.746 -5.749 -17.451 1.00 44.50 105 PRO A O 1
ATOM 768 N N . GLY A 1 106 ? 8.216 -4.155 -18.967 1.00 48.94 106 GLY A N 1
ATOM 769 C CA . GLY A 1 106 ? 8.003 -3.002 -18.082 1.00 48.94 106 GLY A CA 1
ATOM 770 C C . GLY A 1 106 ? 9.247 -2.148 -17.821 1.00 48.94 106 GLY A C 1
ATOM 771 O O . GLY A 1 106 ? 9.162 -1.211 -17.041 1.00 48.94 106 GLY A O 1
ATOM 772 N N . GLY A 1 107 ? 10.378 -2.428 -18.483 1.00 41.50 107 GLY A N 1
ATOM 773 C CA . GLY A 1 107 ? 11.562 -1.573 -18.410 1.00 41.50 107 GLY A CA 1
ATOM 774 C C . GLY A 1 107 ? 12.254 -1.713 -17.061 1.00 41.50 107 GLY A C 1
ATOM 775 O O . GLY A 1 107 ? 12.025 -0.942 -16.134 1.00 41.50 107 GLY A O 1
ATOM 776 N N . GLY A 1 108 ? 13.125 -2.712 -16.949 1.00 40.62 108 GLY A N 1
ATOM 777 C CA . GLY A 1 108 ? 14.031 -2.811 -15.815 1.00 40.62 108 GLY A CA 1
ATOM 778 C C . GLY A 1 108 ? 14.875 -1.555 -15.730 1.00 40.62 108 GLY A C 1
ATOM 779 O O . GLY A 1 108 ? 15.738 -1.365 -16.578 1.00 40.62 108 GLY A O 1
ATOM 780 N N . LEU A 1 109 ? 14.559 -0.711 -14.745 1.00 44.69 109 LEU A N 1
ATOM 781 C CA . LEU A 1 109 ? 15.304 0.469 -14.319 1.00 44.69 109 LEU A CA 1
ATOM 782 C C . LEU A 1 109 ? 16.113 1.111 -15.456 1.00 44.69 109 LEU A C 1
ATOM 784 O O . LEU A 1 109 ? 17.338 1.207 -15.396 1.00 44.69 109 LEU A O 1
ATOM 788 N N . GLN A 1 110 ? 15.416 1.632 -16.472 1.00 45.94 110 GLN A N 1
ATOM 789 C CA . GLN A 1 110 ? 15.884 2.919 -16.973 1.00 45.94 110 GLN A CA 1
ATOM 790 C C . GLN A 1 110 ? 15.940 3.848 -15.752 1.00 45.94 110 GLN A C 1
ATOM 792 O O . GLN A 1 110 ? 15.059 3.738 -14.892 1.00 45.94 110 GLN A O 1
ATOM 797 N N . PRO A 1 111 ? 16.946 4.726 -15.621 1.00 39.75 111 PRO A N 1
ATOM 798 C CA . PRO A 1 111 ? 16.887 5.769 -14.617 1.00 39.75 111 PRO A CA 1
ATOM 799 C C . PRO A 1 111 ? 15.596 6.547 -14.878 1.00 39.75 111 PRO A C 1
ATOM 801 O O . PRO A 1 111 ? 15.518 7.337 -15.816 1.00 39.75 111 PRO A O 1
ATOM 804 N N . THR A 1 112 ? 14.552 6.284 -14.093 1.00 42.84 112 THR A N 1
ATOM 805 C CA . THR A 1 112 ? 13.424 7.193 -13.994 1.00 42.84 112 THR A CA 1
ATOM 806 C C . THR A 1 112 ? 14.036 8.469 -13.465 1.00 42.84 112 THR A C 1
ATOM 808 O O . THR A 1 112 ? 14.511 8.509 -12.326 1.00 42.84 112 THR A O 1
ATOM 811 N N . ALA A 1 113 ? 14.114 9.475 -14.334 1.00 40.75 113 ALA A N 1
ATOM 812 C CA . ALA A 1 113 ? 14.394 10.836 -13.926 1.00 40.75 113 ALA A CA 1
ATOM 813 C C . ALA A 1 113 ? 13.550 11.149 -12.674 1.00 40.75 113 ALA A C 1
ATOM 815 O O . ALA A 1 113 ? 12.416 10.661 -12.576 1.00 40.75 113 ALA A O 1
ATOM 816 N N . PRO A 1 114 ? 14.094 11.891 -11.693 1.00 36.38 114 PRO A N 1
ATOM 817 C CA . PRO A 1 114 ? 13.334 12.232 -10.499 1.00 36.38 114 PRO A CA 1
ATOM 818 C C . PRO A 1 114 ? 12.014 12.902 -10.913 1.00 36.38 114 PRO A C 1
ATOM 820 O O . PRO A 1 114 ? 12.006 13.628 -11.913 1.00 36.38 114 PRO A O 1
ATOM 823 N N . PRO A 1 115 ? 10.902 12.655 -10.196 1.00 37.50 115 PRO A N 1
ATOM 824 C CA . PRO A 1 115 ? 9.653 13.329 -10.503 1.00 37.50 115 PRO A CA 1
ATOM 825 C C . PRO A 1 115 ? 9.897 14.833 -10.381 1.00 37.50 115 PRO A C 1
ATOM 827 O O . PRO A 1 115 ? 10.351 15.307 -9.340 1.00 37.50 115 PRO A O 1
ATOM 830 N N . ALA A 1 116 ? 9.662 15.567 -11.469 1.00 40.72 116 ALA A N 1
ATOM 831 C CA . ALA A 1 116 ? 9.582 17.014 -11.398 1.00 40.72 116 ALA A CA 1
ATOM 832 C C . ALA A 1 116 ? 8.412 17.356 -10.471 1.00 40.72 116 ALA A C 1
ATOM 834 O O . ALA A 1 116 ? 7.314 16.818 -10.643 1.00 40.72 116 ALA A O 1
ATOM 835 N N . ASP A 1 117 ? 8.684 18.193 -9.472 1.00 36.16 117 ASP A N 1
ATOM 836 C CA . ASP A 1 117 ? 7.674 18.708 -8.563 1.00 36.16 117 ASP A CA 1
ATOM 837 C C . ASP A 1 117 ? 6.490 19.286 -9.347 1.00 36.16 117 ASP A C 1
ATOM 839 O O . ASP A 1 117 ? 6.640 19.967 -10.364 1.00 36.16 117 ASP A O 1
ATOM 843 N N . SER A 1 118 ? 5.305 18.968 -8.841 1.00 46.50 118 SER A N 1
ATOM 844 C CA . SER A 1 118 ? 4.010 19.516 -9.220 1.00 46.50 118 SER A CA 1
ATOM 845 C C . SER A 1 118 ? 4.063 21.041 -9.331 1.00 46.50 118 SER A C 1
ATOM 847 O O . SER A 1 118 ? 4.339 21.716 -8.347 1.00 46.50 118 SER A O 1
ATOM 849 N N . ASP A 1 119 ? 3.797 21.578 -10.518 1.00 38.38 119 ASP A N 1
ATOM 850 C CA . ASP A 1 119 ? 2.605 22.386 -10.788 1.00 38.38 119 ASP A CA 1
ATOM 851 C C . ASP A 1 119 ? 2.624 22.882 -12.240 1.00 38.38 119 ASP A C 1
ATOM 853 O O . ASP A 1 119 ? 3.638 23.356 -12.737 1.00 38.38 119 ASP A O 1
ATOM 857 N N . GLU A 1 120 ? 1.462 22.751 -12.885 1.00 41.69 120 GLU A N 1
ATOM 858 C CA . GLU A 1 120 ? 1.000 23.507 -14.054 1.00 41.69 120 GLU A CA 1
ATOM 859 C C . GLU A 1 120 ? 1.910 23.579 -15.303 1.00 41.69 120 GLU A C 1
ATOM 861 O O . GLU A 1 120 ? 2.966 24.198 -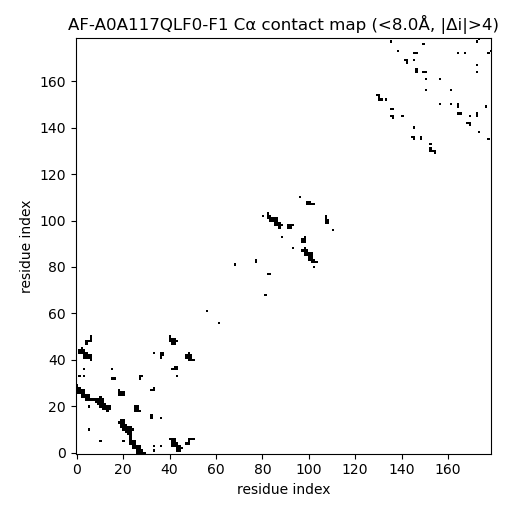15.321 1.00 41.69 120 GLU A O 1
ATOM 866 N N . VAL A 1 121 ? 1.413 23.045 -16.426 1.00 34.44 121 VAL A N 1
ATOM 867 C CA . VAL A 1 121 ? 1.151 23.802 -17.672 1.00 34.44 121 VAL A CA 1
ATOM 868 C C . VAL A 1 121 ? 0.871 22.810 -18.804 1.00 34.44 121 VAL A C 1
ATOM 870 O O . VAL A 1 121 ? 1.722 22.058 -19.274 1.00 34.44 121 VAL A O 1
ATOM 873 N N . THR A 1 122 ? -0.375 22.850 -19.264 1.00 42.16 122 THR A N 1
ATOM 874 C CA . THR A 1 122 ? -0.844 22.420 -20.580 1.00 42.16 122 THR A CA 1
ATOM 875 C C . THR A 1 122 ? 0.176 22.746 -21.668 1.00 42.16 122 THR A C 1
ATOM 877 O O . THR A 1 122 ? 0.475 23.923 -21.844 1.00 42.16 122 THR A O 1
ATOM 880 N N . SER A 1 123 ? 0.635 21.776 -22.464 1.00 32.84 123 SER A N 1
ATOM 881 C CA . SER A 1 123 ? 1.044 22.031 -23.856 1.00 32.84 123 SER A CA 1
ATOM 882 C C . SER A 1 123 ? 1.322 20.753 -24.640 1.00 32.84 123 SER A C 1
ATOM 884 O O . SER A 1 123 ? 2.350 20.112 -24.472 1.00 32.84 123 SER A O 1
ATOM 886 N N . GLY A 1 124 ? 0.415 20.470 -25.573 1.00 31.42 124 GLY A N 1
ATOM 887 C CA . GLY A 1 124 ? 0.784 20.127 -26.941 1.00 31.42 124 GLY A CA 1
ATOM 888 C C . GLY A 1 124 ? 1.450 18.778 -27.158 1.00 31.42 124 GLY A C 1
ATOM 889 O O . GLY A 1 124 ? 2.666 18.691 -27.294 1.00 31.42 124 GLY A O 1
ATOM 890 N N . THR A 1 125 ? 0.617 17.771 -27.410 1.00 39.38 125 THR A N 1
ATOM 891 C CA . THR A 1 125 ? 0.889 16.779 -28.450 1.00 39.38 125 THR A CA 1
ATOM 892 C C . THR A 1 125 ? 1.428 17.495 -29.695 1.00 39.38 125 THR A C 1
ATOM 894 O O . THR A 1 125 ? 0.685 18.143 -30.429 1.00 39.38 125 THR A O 1
ATOM 897 N N . LYS A 1 126 ? 2.738 17.412 -29.917 1.00 39.66 126 LYS A N 1
ATOM 898 C CA . LYS A 1 126 ? 3.311 17.426 -31.259 1.00 39.66 126 LYS A CA 1
ATOM 899 C C . LYS A 1 126 ? 3.911 16.053 -31.478 1.00 39.66 126 LYS A C 1
ATOM 901 O O . LYS A 1 126 ? 5.098 15.830 -31.268 1.00 39.66 126 LYS A O 1
ATOM 906 N N . GLU A 1 127 ? 3.033 15.140 -31.868 1.00 40.06 127 GLU A N 1
ATOM 907 C CA . GLU A 1 127 ? 3.402 14.058 -32.769 1.00 40.06 127 GLU A CA 1
ATOM 908 C C . GLU A 1 127 ? 4.132 14.720 -33.941 1.00 40.06 127 GLU A C 1
ATOM 910 O O . GLU A 1 127 ? 3.535 15.484 -34.698 1.00 40.06 127 GLU A O 1
ATOM 915 N N . ASN A 1 128 ? 5.448 14.542 -34.006 1.00 38.19 128 ASN A N 1
ATOM 916 C CA . ASN A 1 128 ? 6.200 14.856 -35.205 1.00 38.19 128 ASN A CA 1
ATOM 917 C C . ASN A 1 128 ? 6.612 13.515 -35.796 1.00 38.19 128 ASN A C 1
ATOM 919 O O . ASN A 1 128 ? 7.347 12.737 -35.188 1.00 38.19 128 ASN A O 1
ATOM 923 N N . GLU A 1 129 ? 5.996 13.230 -36.928 1.00 42.03 129 GLU A N 1
ATOM 924 C CA . GLU A 1 129 ? 6.060 11.984 -37.661 1.00 42.03 129 GLU A CA 1
ATOM 925 C C . GLU A 1 129 ? 7.495 11.698 -38.148 1.00 42.03 129 GLU A C 1
ATOM 927 O O . GLU A 1 129 ? 8.162 12.555 -38.721 1.00 42.03 129 GLU A O 1
ATO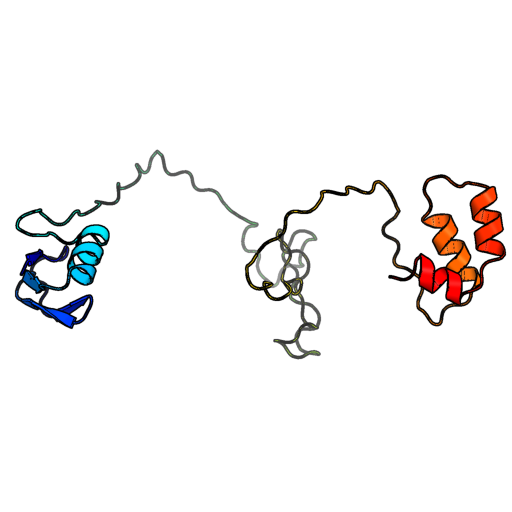M 932 N N . GLY A 1 130 ? 7.949 10.455 -37.966 1.00 42.81 130 GLY A N 1
ATOM 933 C CA . GLY A 1 130 ? 8.595 9.716 -39.056 1.00 42.81 130 GLY A CA 1
ATOM 934 C C . GLY A 1 130 ? 10.070 9.953 -39.406 1.00 42.81 130 GLY A C 1
ATOM 935 O O . GLY A 1 130 ? 10.435 9.638 -40.533 1.00 42.81 130 GLY A O 1
ATOM 936 N N . GLY A 1 131 ? 10.939 10.429 -38.511 1.00 45.72 131 GLY A N 1
ATOM 937 C CA . GLY A 1 131 ? 12.397 10.379 -38.735 1.00 45.72 131 GLY A CA 1
ATOM 938 C C . GLY A 1 131 ? 13.022 9.068 -38.223 1.00 45.72 131 GLY A C 1
ATOM 939 O O . GLY A 1 131 ? 12.605 8.597 -37.164 1.00 45.72 131 GLY A O 1
ATOM 940 N N . PRO A 1 132 ? 14.005 8.450 -38.914 1.00 49.41 132 PRO A N 1
ATOM 941 C CA . PRO A 1 132 ? 14.708 7.291 -38.374 1.00 49.41 132 PRO A CA 1
ATOM 942 C C . PRO A 1 132 ? 15.442 7.695 -37.088 1.00 49.41 132 PRO A C 1
ATOM 944 O O . PRO A 1 132 ? 16.096 8.736 -37.048 1.00 49.41 132 PRO A O 1
ATOM 947 N N . ASP A 1 133 ? 15.326 6.859 -36.054 1.00 59.78 133 ASP A N 1
ATOM 948 C CA . ASP A 1 133 ? 15.848 7.048 -34.689 1.00 59.78 133 ASP A CA 1
ATOM 949 C C . ASP A 1 133 ? 17.389 6.903 -34.646 1.00 59.78 133 ASP A C 1
ATOM 951 O O . ASP A 1 133 ? 17.965 6.084 -33.930 1.00 59.78 133 ASP A O 1
ATOM 955 N N . VAL A 1 134 ? 18.078 7.624 -35.535 1.00 70.94 134 VAL A N 1
ATOM 956 C CA . VAL A 1 134 ? 19.531 7.606 -35.683 1.00 70.94 134 VAL A CA 1
ATOM 957 C C . VAL A 1 134 ? 20.086 8.753 -34.847 1.00 70.94 134 VAL A C 1
ATOM 959 O O . VAL A 1 134 ? 19.836 9.914 -35.184 1.00 70.94 134 VAL A O 1
ATOM 962 N N . PRO A 1 135 ? 20.859 8.474 -33.785 1.00 77.56 135 PRO A N 1
ATOM 963 C CA . PRO A 1 135 ? 21.431 9.523 -32.954 1.00 77.56 135 PRO A CA 1
ATOM 964 C C . PRO A 1 135 ? 22.354 10.431 -33.783 1.00 77.56 135 PRO A C 1
ATOM 966 O O . PRO A 1 135 ? 23.024 9.939 -34.699 1.00 77.56 135 PRO A O 1
ATOM 969 N N . PRO A 1 136 ? 22.415 11.742 -33.480 1.00 79.38 136 PRO A N 1
ATOM 970 C CA . PRO A 1 136 ? 23.306 12.649 -34.184 1.00 79.38 136 PRO A CA 1
ATOM 971 C C . PRO A 1 136 ? 24.770 12.225 -33.996 1.00 79.38 136 PRO A C 1
ATOM 973 O O . PRO A 1 136 ? 25.140 11.718 -32.930 1.00 79.38 136 PRO A O 1
ATOM 976 N N . PRO A 1 137 ? 25.629 12.438 -35.007 1.00 84.50 137 PRO A N 1
ATOM 977 C CA . PRO A 1 137 ? 27.050 12.157 -34.880 1.00 84.50 137 PRO A CA 1
ATOM 978 C C . PRO A 1 137 ? 27.672 13.009 -33.767 1.00 84.50 137 PRO A C 1
ATOM 980 O O . PRO A 1 137 ? 27.175 14.076 -33.407 1.00 84.50 137 PRO A O 1
ATOM 983 N N . ALA A 1 138 ? 28.791 12.553 -33.203 1.00 83.81 138 ALA A N 1
ATOM 984 C CA . ALA A 1 138 ? 29.444 13.261 -32.107 1.00 83.81 138 ALA A CA 1
ATOM 985 C C . ALA A 1 138 ? 29.835 14.701 -32.505 1.00 83.81 138 ALA A C 1
ATOM 987 O O . ALA A 1 138 ? 30.191 14.988 -33.653 1.00 83.81 138 ALA A O 1
ATOM 988 N N . GLN A 1 139 ? 29.846 15.634 -31.546 1.00 79.50 139 GLN A N 1
ATOM 989 C CA . GLN A 1 139 ? 30.202 17.035 -31.821 1.00 79.50 139 GLN A CA 1
ATOM 990 C C . GLN A 1 139 ? 31.624 17.207 -32.376 1.00 79.50 139 GLN A C 1
ATOM 992 O O . GLN A 1 139 ? 31.920 18.226 -32.993 1.00 79.50 139 GLN A O 1
ATOM 997 N N . ASN A 1 140 ? 32.522 16.234 -32.205 1.00 83.31 140 ASN A N 1
ATOM 998 C CA . ASN A 1 140 ? 33.866 16.223 -32.790 1.00 83.31 140 ASN A CA 1
ATOM 999 C C . ASN A 1 140 ? 33.935 15.560 -34.185 1.00 83.31 140 ASN A C 1
ATOM 1001 O O . ASN A 1 140 ? 34.962 15.697 -34.843 1.00 83.31 140 ASN A O 1
ATOM 1005 N N . ALA A 1 141 ? 32.852 14.959 -34.686 1.00 87.06 141 ALA A N 1
AT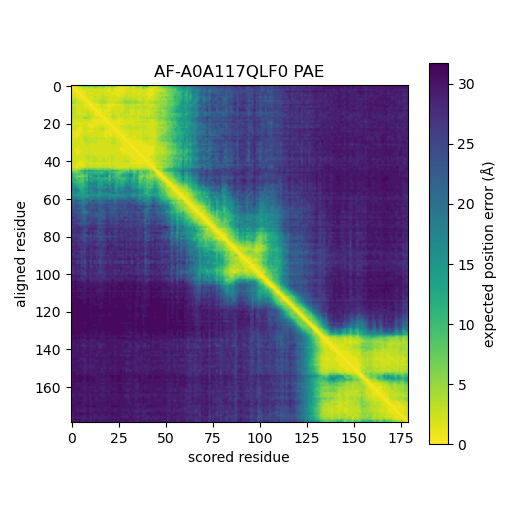OM 1006 C CA . ALA A 1 141 ? 32.793 14.305 -35.995 1.00 87.06 141 ALA A CA 1
ATOM 1007 C C . ALA A 1 141 ? 33.055 15.271 -37.174 1.00 87.06 141 ALA A C 1
ATOM 1009 O O . ALA A 1 141 ? 32.794 16.478 -37.064 1.00 87.06 141 ALA A O 1
ATOM 1010 N N . PRO A 1 142 ? 33.583 14.795 -38.314 1.00 87.12 142 PRO A N 1
ATOM 1011 C CA . PRO A 1 142 ? 33.793 15.612 -39.506 1.00 87.12 142 PRO A CA 1
ATOM 1012 C C . PRO A 1 142 ? 32.480 16.175 -40.074 1.00 87.12 142 PRO A C 1
ATOM 1014 O O . PRO A 1 142 ? 31.410 15.585 -39.953 1.00 87.12 142 PRO A O 1
ATOM 1017 N N . VAL A 1 143 ? 32.562 17.324 -40.756 1.00 84.62 143 VAL A N 1
ATOM 1018 C CA . VAL A 1 143 ? 31.385 17.996 -41.348 1.00 84.62 143 VAL A CA 1
ATOM 1019 C C . VAL A 1 143 ? 30.648 17.119 -42.369 1.00 84.62 143 VAL A C 1
ATOM 1021 O O . VAL A 1 143 ? 29.436 17.227 -42.503 1.00 84.62 143 VAL A O 1
ATOM 1024 N N . ALA A 1 144 ? 31.365 16.230 -43.063 1.00 84.25 144 ALA A N 1
ATOM 1025 C CA . ALA A 1 144 ? 30.782 15.302 -44.029 1.00 84.25 144 ALA A CA 1
ATOM 1026 C C . ALA A 1 144 ? 29.802 14.316 -43.371 1.00 84.25 144 ALA A C 1
ATOM 1028 O O . ALA A 1 144 ? 28.745 14.042 -43.931 1.00 84.25 144 ALA A O 1
ATOM 1029 N N . GLU A 1 145 ? 30.120 13.851 -42.163 1.00 83.44 145 GLU A N 1
ATOM 1030 C CA . GLU A 1 145 ? 29.289 12.916 -41.400 1.00 83.44 145 GLU A CA 1
ATOM 1031 C C . GLU A 1 145 ? 28.021 13.606 -40.884 1.00 83.44 145 GLU A C 1
ATOM 1033 O O . GLU A 1 145 ? 26.920 13.082 -41.026 1.00 83.44 145 GLU A O 1
ATOM 1038 N N . TRP A 1 146 ? 28.152 14.853 -40.417 1.00 82.94 146 TRP A N 1
ATOM 1039 C CA . TRP A 1 146 ? 27.007 15.697 -40.065 1.00 82.94 146 TRP A CA 1
ATOM 1040 C C . TRP A 1 146 ? 26.068 15.951 -41.252 1.00 82.94 146 TRP A C 1
ATOM 1042 O O . TRP A 1 146 ? 24.853 15.918 -41.090 1.00 82.94 146 TRP A O 1
ATOM 1052 N N . ARG A 1 147 ? 26.603 16.170 -42.459 1.00 84.75 147 ARG A N 1
ATOM 1053 C CA . ARG A 1 147 ? 25.785 16.374 -43.669 1.00 84.75 147 ARG A CA 1
ATOM 1054 C C . ARG A 1 147 ? 25.012 15.124 -44.060 1.00 84.75 147 ARG A C 1
ATOM 1056 O O . ARG A 1 147 ? 23.819 15.214 -44.327 1.00 84.75 147 ARG A O 1
ATOM 1063 N N . GLN A 1 148 ? 25.680 13.972 -44.072 1.00 81.62 148 GLN A N 1
ATOM 1064 C CA . GLN A 1 148 ? 25.046 12.696 -44.398 1.00 81.62 148 GLN A CA 1
ATOM 1065 C C . GLN A 1 148 ? 23.945 12.342 -43.401 1.00 81.62 148 GLN A C 1
ATOM 1067 O O . GLN A 1 148 ? 22.869 11.921 -43.817 1.00 81.62 148 GLN A O 1
ATOM 1072 N N . TRP A 1 149 ? 24.181 12.583 -42.109 1.00 84.44 149 TRP A N 1
ATOM 1073 C CA . TRP A 1 149 ? 23.170 12.354 -41.085 1.00 84.44 149 TRP A CA 1
ATOM 1074 C C . TRP A 1 149 ? 21.942 13.259 -41.273 1.00 84.44 149 TRP A C 1
ATOM 1076 O O . TRP A 1 149 ? 20.823 12.750 -41.313 1.00 84.44 149 TRP A O 1
ATOM 1086 N N . VAL A 1 150 ? 22.128 14.568 -41.491 1.00 82.81 150 VAL A N 1
ATOM 1087 C CA .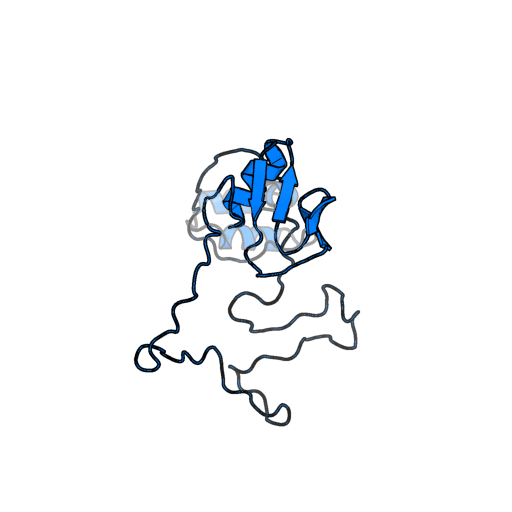 VAL A 1 150 ? 21.007 15.502 -41.737 1.00 82.81 150 VAL A CA 1
ATOM 1088 C C . VAL A 1 150 ? 20.217 15.133 -42.997 1.00 82.81 150 VAL A C 1
ATOM 1090 O O . VAL A 1 150 ? 18.993 15.192 -42.989 1.00 82.81 150 VAL A O 1
ATOM 1093 N N . ILE A 1 151 ? 20.895 14.715 -44.069 1.00 81.44 151 ILE A N 1
ATOM 1094 C CA . ILE A 1 151 ? 20.237 14.245 -45.298 1.00 81.44 151 ILE A CA 1
ATOM 1095 C C . ILE A 1 151 ? 19.428 12.968 -45.022 1.00 81.44 151 ILE A C 1
ATOM 1097 O O . ILE A 1 151 ? 18.291 12.856 -45.457 1.00 81.44 151 ILE A O 1
ATOM 1101 N N . SER A 1 152 ? 19.982 12.027 -44.251 1.00 76.50 152 SER A N 1
ATOM 1102 C CA . SER A 1 152 ? 19.310 10.760 -43.929 1.00 76.50 152 SER A CA 1
ATOM 1103 C C . SER A 1 152 ? 18.115 10.889 -42.979 1.00 76.50 152 SER A C 1
ATOM 1105 O O . SER A 1 152 ? 17.266 10.003 -42.946 1.00 76.50 152 SER A O 1
ATOM 1107 N N . THR A 1 153 ? 18.057 11.968 -42.196 1.00 75.50 153 THR A N 1
ATOM 1108 C CA . THR A 1 153 ? 17.002 12.215 -41.200 1.00 75.50 153 THR A CA 1
ATOM 1109 C C . THR A 1 153 ? 15.861 13.076 -41.733 1.00 75.50 153 THR A C 1
ATOM 1111 O O . THR A 1 153 ? 14.799 13.118 -41.114 1.00 75.50 153 THR A O 1
ATOM 1114 N N . GLN A 1 154 ? 16.030 13.732 -42.884 1.00 75.56 154 GLN A N 1
ATOM 1115 C CA . GLN A 1 154 ? 14.937 14.440 -43.544 1.00 75.56 154 GLN A CA 1
ATOM 1116 C C . GLN A 1 154 ? 14.094 13.493 -44.400 1.00 75.56 154 GLN A C 1
ATOM 1118 O O . GLN A 1 154 ? 14.587 12.840 -45.315 1.00 75.56 154 GLN A O 1
ATOM 1123 N N . VAL A 1 155 ? 12.797 13.464 -44.104 1.00 52.91 155 VAL A N 1
ATOM 1124 C CA . VAL A 1 155 ? 11.816 12.542 -44.695 1.00 52.91 155 VAL A CA 1
ATOM 1125 C C . VAL A 1 155 ? 11.548 12.835 -46.179 1.00 52.91 155 VAL A C 1
ATOM 1127 O O . VAL A 1 155 ? 11.278 11.909 -46.941 1.00 52.91 155 VAL A O 1
ATOM 1130 N N . ASP A 1 156 ? 11.718 14.084 -46.622 1.00 63.12 156 ASP A N 1
ATOM 1131 C CA . ASP A 1 156 ? 11.265 14.518 -47.952 1.00 63.12 156 ASP A CA 1
ATOM 1132 C C . ASP A 1 156 ? 12.354 14.563 -49.045 1.00 63.12 156 ASP A C 1
ATOM 1134 O O . ASP A 1 156 ? 12.028 14.843 -50.196 1.00 63.12 156 ASP A O 1
ATOM 1138 N N . ASN A 1 157 ? 13.628 14.255 -48.737 1.00 64.69 157 ASN A N 1
ATOM 1139 C CA . ASN A 1 157 ? 14.756 14.255 -49.701 1.00 64.69 157 ASN A CA 1
ATOM 1140 C C . ASN A 1 157 ? 14.755 15.458 -50.680 1.00 64.69 157 ASN A C 1
ATOM 1142 O O . ASN A 1 157 ? 15.040 15.313 -51.873 1.00 64.69 157 ASN A O 1
ATOM 1146 N N . ASP A 1 158 ? 14.399 16.649 -50.193 1.00 76.75 158 ASP A N 1
ATOM 1147 C CA . ASP A 1 158 ? 14.274 17.837 -51.033 1.00 76.75 158 ASP A CA 1
ATOM 1148 C C . ASP A 1 158 ? 15.667 18.280 -51.546 1.00 76.75 158 ASP A C 1
ATOM 1150 O O . ASP A 1 158 ? 16.558 18.599 -50.740 1.00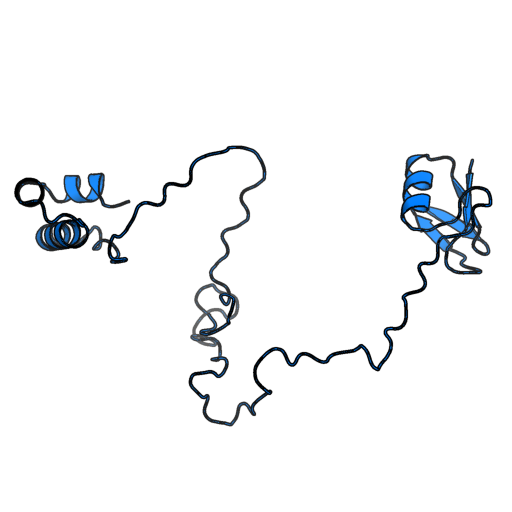 76.75 158 ASP A O 1
ATOM 1154 N N . PRO A 1 159 ? 15.889 18.334 -52.877 1.00 73.94 159 PRO A N 1
ATOM 1155 C CA . PRO A 1 159 ? 17.178 18.704 -53.454 1.00 73.94 159 PRO A CA 1
ATOM 1156 C C . PRO A 1 159 ? 17.626 20.128 -53.089 1.00 73.94 159 PRO A C 1
ATOM 1158 O O . PRO A 1 159 ? 18.832 20.388 -53.025 1.00 73.94 159 PRO A O 1
ATOM 1161 N N . GLU A 1 160 ? 16.702 21.053 -52.811 1.00 74.06 160 GLU A N 1
ATOM 1162 C CA . GLU A 1 160 ? 17.059 22.407 -52.376 1.00 74.06 160 GLU A CA 1
ATOM 1163 C C . GLU A 1 160 ? 17.608 22.414 -50.947 1.00 74.06 160 GLU A C 1
ATOM 1165 O O . GLU A 1 160 ? 18.552 23.152 -50.638 1.00 74.06 160 GLU A O 1
ATOM 1170 N N . VAL A 1 161 ? 17.080 21.548 -50.081 1.00 72.56 161 VAL A N 1
ATOM 1171 C CA . VAL A 1 161 ? 17.557 21.415 -48.703 1.00 72.56 161 VAL A CA 1
ATOM 1172 C C . VAL A 1 161 ? 18.906 20.701 -48.663 1.00 72.56 161 VAL A C 1
ATOM 1174 O O . VAL A 1 161 ? 19.794 21.115 -47.914 1.00 72.56 161 VAL A O 1
ATOM 1177 N N . HIS A 1 162 ? 19.132 19.720 -49.541 1.00 74.94 162 HIS A N 1
ATOM 1178 C CA . HIS A 1 162 ? 20.435 19.064 -49.684 1.00 74.94 162 HIS A CA 1
ATOM 1179 C C . HIS A 1 162 ? 21.523 20.068 -50.094 1.00 74.94 162 HIS A C 1
ATOM 1181 O O . HIS A 1 162 ? 22.583 20.122 -49.469 1.00 74.94 162 HIS A O 1
ATOM 1187 N N . ALA A 1 163 ? 21.234 20.948 -51.060 1.00 78.44 163 ALA A N 1
ATOM 1188 C CA . ALA A 1 163 ? 22.169 21.988 -51.491 1.00 78.44 163 ALA A CA 1
ATOM 1189 C C . ALA A 1 163 ? 22.489 23.013 -50.383 1.00 78.44 163 ALA A C 1
ATOM 1191 O O . ALA A 1 163 ? 23.589 23.575 -50.348 1.00 78.44 163 ALA A O 1
ATOM 1192 N N . GLN A 1 164 ? 21.550 23.270 -49.467 1.00 78.44 164 GLN A N 1
ATOM 1193 C CA . GLN A 1 164 ? 21.788 24.115 -48.293 1.00 78.44 164 GLN A CA 1
ATOM 1194 C C . GLN A 1 164 ? 22.644 23.396 -47.241 1.00 78.44 164 GLN A C 1
ATOM 1196 O O . GLN A 1 164 ? 23.584 23.987 -46.710 1.00 78.44 164 GLN A O 1
ATOM 1201 N N . VAL A 1 165 ? 22.373 22.115 -46.976 1.00 81.94 165 VAL A N 1
ATOM 1202 C CA . VAL A 1 165 ? 23.147 21.280 -46.040 1.00 81.94 165 VAL A CA 1
ATOM 1203 C C . VAL A 1 165 ? 24.593 21.098 -46.520 1.00 81.94 165 VAL A C 1
ATOM 1205 O O . VAL A 1 165 ? 25.527 21.173 -45.721 1.00 81.94 165 VAL A O 1
ATOM 1208 N N . GLU A 1 166 ? 24.813 20.965 -47.829 1.00 79.81 166 GLU A N 1
ATOM 1209 C CA . GLU A 1 166 ? 26.150 20.894 -48.431 1.00 79.81 166 GLU A CA 1
ATOM 1210 C C . GLU A 1 166 ? 26.958 22.194 -48.314 1.00 79.81 166 GLU A C 1
ATOM 1212 O O . GLU A 1 166 ? 28.192 22.159 -48.319 1.00 79.81 166 GLU A O 1
ATOM 1217 N N . LYS A 1 167 ? 26.293 23.345 -48.182 1.00 82.81 167 LYS A N 1
ATOM 1218 C CA . LYS A 1 167 ? 26.952 24.648 -47.994 1.00 82.81 167 LYS A CA 1
ATOM 1219 C C . LYS A 1 167 ? 27.106 25.027 -46.525 1.00 82.81 167 LYS A C 1
ATOM 1221 O O . LYS A 1 167 ? 27.985 25.823 -46.204 1.00 82.81 167 LYS A O 1
ATOM 1226 N N . ALA A 1 168 ? 26.301 24.439 -45.644 1.00 83.56 168 ALA A N 1
ATOM 1227 C CA . ALA A 1 168 ? 26.337 24.713 -44.218 1.00 83.56 168 ALA A CA 1
ATOM 1228 C C . ALA A 1 168 ? 27.658 24.264 -43.579 1.00 83.56 168 ALA A C 1
ATOM 1230 O O . ALA A 1 168 ? 28.254 23.229 -43.920 1.00 83.56 168 ALA A O 1
ATOM 1231 N N . THR A 1 169 ? 28.108 25.062 -42.617 1.00 86.81 169 THR A N 1
ATOM 1232 C CA . THR A 1 169 ? 29.238 24.730 -41.756 1.00 86.81 169 THR A CA 1
ATOM 1233 C C . THR A 1 169 ? 28.804 23.770 -40.651 1.00 86.81 169 THR A C 1
ATOM 1235 O O . THR A 1 169 ? 27.640 23.712 -40.257 1.00 86.81 169 THR A O 1
ATOM 1238 N N . LYS A 1 170 ? 29.761 23.029 -40.088 1.00 80.25 170 LYS A N 1
ATOM 1239 C CA . LYS A 1 170 ? 29.501 22.114 -38.968 1.00 80.25 170 LYS A CA 1
ATOM 1240 C C . LYS A 1 170 ? 28.817 22.812 -37.784 1.00 80.25 170 LYS A C 1
ATOM 1242 O O . LYS A 1 170 ? 27.912 22.244 -37.188 1.00 80.25 170 LYS A O 1
ATOM 1247 N N . ALA A 1 171 ? 29.224 24.042 -37.465 1.00 81.56 171 ALA A N 1
ATOM 1248 C CA . ALA A 1 171 ? 28.643 24.811 -36.366 1.00 81.56 171 ALA A CA 1
ATOM 1249 C C . ALA A 1 171 ? 27.164 25.154 -36.615 1.00 81.56 171 ALA A C 1
ATOM 1251 O O . ALA A 1 171 ? 26.359 25.101 -35.691 1.00 81.56 171 ALA A O 1
ATOM 1252 N N . GLU A 1 172 ? 26.792 25.455 -37.860 1.00 83.06 172 GLU A N 1
ATOM 1253 C CA . GLU A 1 172 ? 25.398 25.712 -38.239 1.00 83.06 172 GLU A CA 1
ATOM 1254 C C . GLU A 1 172 ? 24.557 24.434 -38.218 1.00 83.06 172 GLU A C 1
ATOM 1256 O O . GLU A 1 172 ? 23.416 24.473 -37.765 1.00 83.06 172 GLU A O 1
ATOM 1261 N N . LEU A 1 173 ? 25.127 23.300 -38.642 1.00 81.31 173 LEU A N 1
ATOM 1262 C CA . LEU A 1 173 ? 24.456 21.998 -38.583 1.00 81.31 173 LEU A CA 1
ATOM 1263 C C . LEU A 1 173 ? 24.201 21.560 -37.135 1.00 81.31 173 LEU A C 1
ATOM 1265 O O . LEU A 1 173 ? 23.078 21.191 -36.809 1.00 81.31 173 LEU A O 1
ATOM 1269 N N . ILE A 1 174 ? 25.193 21.691 -36.248 1.00 79.69 174 ILE A N 1
ATOM 1270 C CA . ILE A 1 174 ? 25.034 21.406 -34.812 1.00 79.69 174 ILE A CA 1
ATOM 1271 C C . ILE A 1 174 ? 24.017 22.363 -34.184 1.00 79.69 174 ILE A C 1
ATOM 1273 O O . ILE A 1 174 ? 23.139 21.934 -33.449 1.00 79.69 174 ILE A O 1
ATOM 1277 N N . LYS A 1 175 ? 24.075 23.661 -34.500 1.00 82.06 175 LYS A N 1
ATOM 1278 C CA . LYS A 1 175 ? 23.126 24.638 -33.950 1.00 82.06 175 LYS A CA 1
ATOM 1279 C C . LYS A 1 175 ? 21.682 24.376 -34.391 1.00 82.06 175 LYS A C 1
ATOM 1281 O O . LYS A 1 175 ? 20.760 24.662 -33.636 1.00 82.06 175 LYS A O 1
ATOM 1286 N N . LYS A 1 176 ? 21.482 23.897 -35.622 1.00 78.88 176 LYS A N 1
ATOM 1287 C CA . LYS A 1 176 ? 20.150 23.694 -36.206 1.00 78.88 176 LYS A CA 1
ATOM 1288 C C . LYS A 1 176 ? 19.557 22.316 -35.894 1.00 78.88 176 LYS A C 1
ATOM 1290 O O . LYS A 1 176 ? 18.342 22.224 -35.778 1.00 78.88 176 LYS A O 1
ATOM 1295 N N . TYR A 1 177 ? 20.388 21.279 -35.756 1.00 77.81 177 TYR A N 1
ATOM 1296 C CA . TYR A 1 177 ? 19.937 19.885 -35.631 1.00 77.81 177 TYR A CA 1
ATOM 1297 C C . TYR A 1 177 ? 20.566 19.103 -34.465 1.00 77.81 177 TYR A C 1
ATOM 1299 O O . TYR A 1 177 ? 20.223 17.946 -34.259 1.00 77.81 177 TYR A O 1
ATOM 1307 N N . GLY A 1 178 ? 21.514 19.690 -33.733 1.00 68.75 178 GLY A N 1
ATOM 1308 C CA . GLY A 1 178 ? 22.360 18.982 -32.770 1.00 68.75 178 GLY A CA 1
ATOM 1309 C C . GLY A 1 178 ? 21.797 18.800 -31.3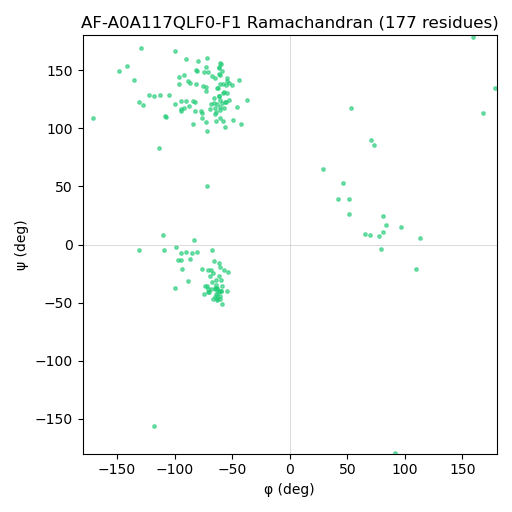62 1.00 68.75 178 GLY A C 1
ATOM 1310 O O . GLY A 1 178 ? 22.435 18.062 -30.620 1.00 68.75 178 GLY A O 1
ATOM 1311 N N . GLY A 1 179 ? 20.645 19.404 -31.031 1.00 59.12 179 GLY A N 1
ATOM 1312 C CA . GLY A 1 179 ? 19.986 19.263 -29.721 1.00 59.12 179 GLY A CA 1
ATOM 1313 C C . GLY A 1 179 ? 20.714 19.949 -28.572 1.00 59.12 179 GLY A C 1
ATOM 1314 O O . GLY A 1 179 ? 21.888 19.612 -28.309 1.00 59.12 179 GLY A O 1
#

Solvent-accessible surface area (backbone atoms only — not comparable to full-atom values): 11658 Å² total; per-residue (Å²): 114,45,47,37,30,50,72,53,84,61,39,63,47,78,47,77,98,67,31,54,26,52,66,17,40,26,60,49,69,53,63,70,59,53,55,48,36,53,74,72,21,28,8,51,73,84,43,74,38,60,72,83,72,80,78,79,75,56,78,91,73,62,76,88,77,85,81,78,77,80,92,69,66,87,88,51,85,79,52,96,87,47,79,46,71,56,44,52,66,83,83,42,58,81,88,37,93,74,35,47,44,56,76,48,93,85,60,52,76,62,83,72,70,76,82,75,78,90,72,90,78,93,78,76,92,71,87,74,82,80,56,68,94,66,78,78,73,60,94,86,56,57,56,68,57,54,38,52,50,54,57,70,43,46,83,76,73,50,68,71,58,50,58,48,49,73,70,51,50,55,68,55,50,42,75,74,71,55,126